Protein AF-A0A5N7BS62-F1 (afdb_monomer)

Foldseek 3Di:
DPPPDDDPLRVVLVVQCVVPNPLQFFFQDPVLQDQDADAFDFDFQPDFQDDPQDDDDPPVVLPALCQFFRDDSAAQEAAQQQAEAEETERCVLDPHNVLRSSLNNLLNNLQVVLVVLPLRYHYDYDRGPSQHLYYDGDDPSDDPSCSRLSSLVSNQVVCNNRGTAQQQQPDDDPVSCQDSSYTDRGRHDHDNSSSVSSNVVNPDDFQDDRRNHTYDHDHRD

Solvent-accessible surface area (backbone atoms only — not comparable to full-atom values): 12559 Å² total; per-residue (Å²): 131,83,80,83,71,77,49,74,65,54,51,53,51,50,56,43,28,76,73,64,37,70,69,57,59,37,42,54,56,73,90,59,45,41,78,80,51,83,78,63,54,85,66,64,46,96,56,66,79,80,61,87,90,54,79,83,79,56,86,90,60,80,80,49,74,61,57,27,42,45,60,60,91,76,37,41,48,31,64,36,76,75,38,65,44,29,26,32,37,32,37,72,32,37,95,39,64,69,52,31,34,56,48,43,9,37,47,52,43,41,36,50,55,50,38,73,54,61,38,47,48,36,62,40,83,43,78,43,62,87,65,22,63,45,72,47,64,66,57,97,81,67,44,80,85,45,60,43,40,44,50,27,55,44,44,27,52,52,37,41,73,62,19,39,16,55,67,41,42,81,54,70,82,75,56,36,79,54,18,28,47,43,94,52,45,53,70,30,48,85,36,71,56,42,38,54,34,40,39,58,69,61,60,64,62,75,61,43,66,49,81,90,18,35,32,42,66,42,76,78,101

Radius of gyration: 18.07 Å; Cα contacts (8 Å, |Δi|>4): 377; chains: 1; bounding box: 46×59×39 Å

Organism: Petromyces alliaceus (NCBI:txid209559)

Mean predicted aligned error: 8.87 Å

Sequence (221 aa):
MVLNTPSTKEILLEETEERLGPEALDTIDEASIISEPPPPGTGALTAIPVCITQKPTPKNLKREPAAIVVGPEFEVPRWKPGSVVNWTAWKRGYRSAEDAEYMASHMHKVAEEWNKGGVRVTFKDVPLTKDANFVQVYTYAFSPAYKRHMWSVFAHALGHVLGLGHEFALAPVPMFELSVMNYRKEPPMIQQSDIDGTKIFYNPPVGTILGKTPIVDYIPM

Structure (mmCIF, N/CA/C/O backbone):
data_AF-A0A5N7BS62-F1
#
_entry.id   AF-A0A5N7BS62-F1
#
loop_
_atom_site.group_PDB
_atom_site.id
_atom_site.type_symbol
_atom_site.label_atom_id
_atom_site.label_alt_id
_atom_site.label_comp_id
_atom_site.label_asym_id
_atom_site.label_entity_id
_atom_site.label_seq_id
_atom_site.pdbx_PDB_ins_code
_atom_site.Cartn_x
_atom_site.Cartn_y
_atom_site.Cartn_z
_atom_site.occupancy
_atom_site.B_iso_or_equiv
_atom_site.auth_seq_id
_atom_site.auth_comp_id
_atom_site.auth_asym_id
_atom_site.auth_atom_id
_atom_site.pdbx_PDB_model_num
ATOM 1 N N . MET A 1 1 ? -0.237 -37.209 11.444 1.00 39.25 1 MET A N 1
ATOM 2 C CA . MET A 1 1 ? 0.275 -36.566 10.218 1.00 39.25 1 MET A CA 1
ATOM 3 C C . MET A 1 1 ? -0.767 -35.554 9.788 1.00 39.25 1 MET A C 1
ATOM 5 O O . MET A 1 1 ? -1.845 -35.966 9.384 1.00 39.25 1 MET A O 1
ATOM 9 N N . VAL A 1 2 ? -0.512 -34.262 9.983 1.00 46.81 2 VAL A N 1
ATOM 10 C CA . VAL A 1 2 ? -1.355 -33.221 9.382 1.00 46.81 2 VAL A CA 1
ATOM 11 C C . VAL A 1 2 ? -0.880 -33.112 7.939 1.00 46.81 2 VAL A C 1
ATOM 13 O O . VAL A 1 2 ? 0.290 -32.816 7.711 1.00 46.81 2 VAL A O 1
ATOM 16 N N . LEU A 1 3 ? -1.731 -33.462 6.979 1.00 47.19 3 LEU A N 1
ATOM 17 C CA . LEU A 1 3 ? -1.453 -33.187 5.574 1.00 47.19 3 LEU A CA 1
ATOM 18 C C . LEU A 1 3 ? -1.491 -31.663 5.422 1.00 47.19 3 LEU A C 1
ATOM 20 O O . LEU A 1 3 ? -2.567 -31.072 5.512 1.00 47.19 3 LEU A O 1
ATOM 24 N N . ASN A 1 4 ? -0.323 -31.033 5.270 1.00 65.94 4 ASN A N 1
ATOM 25 C CA . ASN A 1 4 ? -0.228 -29.622 4.905 1.00 65.94 4 ASN A CA 1
ATOM 26 C C . ASN A 1 4 ? -0.842 -29.477 3.513 1.00 65.94 4 ASN A C 1
ATOM 28 O O . ASN A 1 4 ? -0.204 -29.782 2.509 1.00 65.94 4 ASN A O 1
ATOM 32 N N . THR A 1 5 ? -2.115 -29.099 3.475 1.00 73.75 5 THR A N 1
ATOM 33 C CA . THR A 1 5 ? -2.790 -28.769 2.224 1.00 73.75 5 THR A CA 1
ATOM 34 C C . THR A 1 5 ? -2.318 -27.373 1.831 1.00 73.75 5 THR A C 1
ATOM 36 O O . THR A 1 5 ? -2.419 -26.477 2.674 1.00 73.75 5 THR A O 1
ATOM 39 N N . PRO A 1 6 ? -1.782 -27.179 0.615 1.00 76.38 6 PRO A N 1
ATOM 40 C CA . PRO A 1 6 ? -1.338 -25.867 0.175 1.00 76.38 6 PRO A CA 1
ATOM 41 C C . PRO A 1 6 ? -2.515 -24.887 0.160 1.00 76.38 6 PRO A C 1
ATOM 43 O O . PRO A 1 6 ? -3.650 -25.231 -0.181 1.00 76.38 6 PRO A O 1
ATOM 46 N N . SER A 1 7 ? -2.243 -23.658 0.573 1.00 81.38 7 SER A N 1
ATOM 47 C CA . SER A 1 7 ? -3.170 -22.538 0.496 1.00 81.38 7 SER A CA 1
ATOM 48 C C . SER A 1 7 ? -3.487 -22.183 -0.959 1.00 81.38 7 SER A C 1
ATOM 50 O O . SER A 1 7 ? -2.706 -22.450 -1.871 1.00 81.38 7 SER A O 1
ATOM 52 N N . THR A 1 8 ? -4.603 -21.484 -1.187 1.00 81.25 8 THR A N 1
ATOM 53 C CA . THR A 1 8 ? -4.952 -20.955 -2.518 1.00 81.25 8 THR A CA 1
ATOM 54 C C . THR A 1 8 ? -3.830 -20.101 -3.111 1.00 81.25 8 THR A C 1
ATOM 56 O O . THR A 1 8 ? -3.601 -20.138 -4.314 1.00 81.25 8 THR A O 1
ATOM 59 N N . LYS A 1 9 ? -3.110 -19.345 -2.271 1.00 79.94 9 LYS A N 1
ATOM 60 C CA . LYS A 1 9 ? -1.957 -18.542 -2.691 1.00 79.94 9 LYS A CA 1
ATOM 61 C C . LYS A 1 9 ? -0.837 -19.432 -3.222 1.00 79.94 9 LYS A C 1
ATOM 63 O O . LYS A 1 9 ? -0.347 -19.175 -4.311 1.00 79.94 9 LYS A O 1
ATOM 68 N N . GLU A 1 10 ? -0.457 -20.467 -2.477 1.00 84.62 10 GLU A N 1
ATOM 69 C CA . GLU A 1 10 ? 0.597 -21.402 -2.890 1.00 84.62 10 GLU A CA 1
ATOM 70 C C . GLU A 1 10 ? 0.238 -22.102 -4.203 1.00 84.62 10 GLU A C 1
ATOM 72 O O . GLU A 1 10 ? 1.063 -22.117 -5.109 1.00 84.62 10 GLU A O 1
ATOM 77 N N . ILE A 1 11 ? -1.014 -22.550 -4.352 1.00 86.25 11 ILE A N 1
ATOM 78 C CA . ILE A 1 11 ? -1.509 -23.163 -5.595 1.00 86.25 11 ILE A CA 1
ATOM 79 C C . ILE A 1 11 ? -1.396 -22.187 -6.774 1.00 86.25 11 ILE A C 1
ATOM 81 O O . ILE A 1 11 ? -0.904 -22.551 -7.835 1.00 86.25 11 ILE A O 1
ATOM 85 N N . LEU A 1 12 ? -1.819 -20.929 -6.605 1.00 84.38 12 LEU A N 1
ATOM 86 C CA . LEU A 1 12 ? -1.751 -19.934 -7.681 1.00 84.38 12 LEU A CA 1
ATOM 87 C C . LEU A 1 12 ? -0.312 -19.593 -8.083 1.00 84.38 12 LEU A C 1
ATOM 89 O O . LEU A 1 12 ? -0.054 -19.326 -9.257 1.00 84.38 12 LEU A O 1
ATOM 93 N N . LEU A 1 13 ? 0.617 -19.569 -7.125 1.00 85.56 13 LEU A N 1
ATOM 94 C CA . LEU A 1 13 ? 2.032 -19.335 -7.409 1.00 85.56 13 LEU A CA 1
ATOM 95 C C . LEU A 1 13 ? 2.643 -20.522 -8.159 1.00 85.56 13 LEU A C 1
ATOM 97 O O . LEU A 1 13 ? 3.291 -20.301 -9.178 1.00 85.56 13 LEU A O 1
ATOM 101 N N . GLU A 1 14 ? 2.356 -21.749 -7.726 1.00 87.56 14 GLU A N 1
ATOM 102 C CA . GLU A 1 14 ? 2.785 -22.979 -8.402 1.00 87.56 14 GLU A CA 1
ATOM 103 C C . GLU A 1 14 ? 2.248 -23.039 -9.841 1.00 87.56 14 GLU A C 1
ATOM 105 O O . GLU A 1 14 ? 3.024 -23.155 -10.786 1.00 87.56 14 GLU A O 1
ATOM 110 N N . GLU A 1 15 ? 0.945 -22.813 -10.046 1.00 88.75 15 GLU A N 1
ATOM 111 C CA . GLU A 1 15 ? 0.347 -22.768 -11.389 1.00 88.75 15 GLU A CA 1
ATOM 112 C C . GLU A 1 15 ? 0.955 -21.668 -12.279 1.00 88.75 15 GLU A C 1
ATOM 114 O O . GLU A 1 15 ? 1.018 -21.810 -13.505 1.00 88.75 15 GLU A O 1
ATOM 119 N N . THR A 1 16 ? 1.375 -20.547 -11.686 1.00 83.25 16 THR A N 1
ATOM 120 C CA . THR A 1 16 ? 2.019 -19.453 -12.421 1.00 83.25 16 THR A CA 1
ATOM 121 C C . THR A 1 16 ? 3.415 -19.863 -12.882 1.00 83.25 16 THR A C 1
ATOM 123 O O . THR A 1 16 ? 3.730 -19.680 -14.060 1.00 83.25 16 THR A O 1
ATOM 126 N N . GLU A 1 17 ? 4.225 -20.449 -11.995 1.00 88.25 17 GLU A N 1
ATOM 127 C CA . GLU A 1 17 ? 5.555 -20.972 -12.334 1.00 88.25 17 GLU A CA 1
ATOM 128 C C . GLU A 1 17 ? 5.472 -22.078 -13.392 1.00 88.25 17 GLU A C 1
ATOM 130 O O . GLU A 1 17 ? 6.201 -22.035 -14.384 1.00 88.25 17 GLU A O 1
ATOM 135 N N . GLU A 1 18 ? 4.544 -23.029 -13.244 1.00 89.50 18 GLU A N 1
ATOM 136 C CA . GLU A 1 18 ? 4.354 -24.130 -14.195 1.00 89.50 18 GLU A CA 1
ATOM 137 C C . GLU A 1 18 ? 4.017 -23.637 -15.607 1.00 89.50 18 GLU A C 1
ATOM 139 O O . GLU A 1 18 ? 4.474 -24.205 -16.602 1.00 89.50 18 GLU A O 1
ATOM 144 N N . ARG A 1 19 ? 3.204 -22.579 -15.717 1.00 87.88 19 ARG A N 1
ATOM 145 C CA . ARG A 1 19 ? 2.732 -22.069 -17.012 1.00 87.88 19 ARG A CA 1
ATOM 146 C C . ARG A 1 19 ? 3.682 -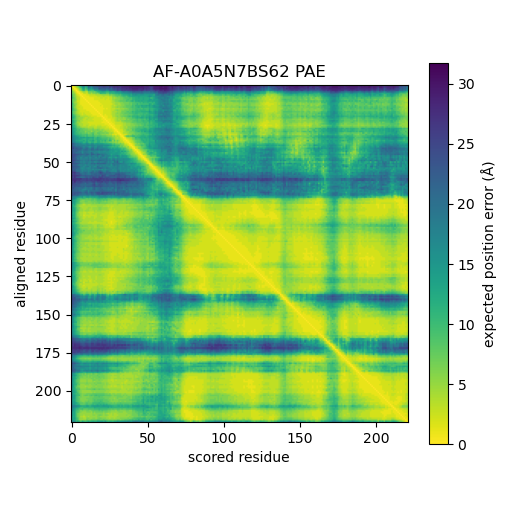21.076 -17.662 1.00 87.88 19 ARG A C 1
ATOM 148 O O . ARG A 1 19 ? 3.729 -21.014 -18.890 1.00 87.88 19 ARG A O 1
ATOM 155 N N . LEU A 1 20 ? 4.356 -20.249 -16.867 1.00 84.81 20 LEU A N 1
ATOM 156 C CA . LEU A 1 20 ? 5.101 -19.084 -17.357 1.00 84.81 20 LEU A CA 1
ATOM 157 C C . LEU A 1 20 ? 6.614 -19.177 -17.134 1.00 84.81 20 LEU A C 1
ATOM 159 O O . LEU A 1 20 ? 7.327 -18.292 -17.616 1.00 84.81 20 LEU A O 1
ATOM 163 N N . GLY A 1 21 ? 7.078 -20.229 -16.456 1.00 88.56 21 GLY A N 1
ATOM 164 C CA . GLY A 1 21 ? 8.462 -20.418 -16.030 1.00 88.56 21 GLY A CA 1
ATOM 165 C C . GLY A 1 21 ? 8.723 -19.859 -14.623 1.00 88.56 21 GLY A C 1
ATOM 166 O O . GLY A 1 21 ? 8.004 -18.961 -14.174 1.00 88.56 21 GLY A O 1
ATOM 167 N N . PRO A 1 22 ? 9.754 -20.355 -13.913 1.00 85.00 22 PRO A N 1
ATOM 168 C CA . PRO A 1 22 ? 10.099 -19.892 -12.564 1.00 85.00 22 PRO A CA 1
ATOM 169 C C . PRO A 1 22 ? 10.420 -18.390 -12.515 1.00 85.00 22 PRO A C 1
ATOM 171 O O . PRO A 1 22 ? 10.087 -17.705 -11.552 1.00 85.00 22 PRO A O 1
ATOM 174 N N . GLU A 1 23 ? 10.975 -17.833 -13.593 1.00 87.25 23 GLU A N 1
ATOM 175 C CA . GLU A 1 23 ? 11.289 -16.408 -13.710 1.00 87.25 23 GLU A CA 1
ATOM 176 C C . GLU A 1 23 ? 10.040 -15.506 -13.771 1.00 87.25 23 GLU A C 1
ATOM 178 O O . GLU A 1 23 ? 10.143 -14.279 -13.745 1.00 87.25 23 GLU A O 1
ATOM 183 N N . ALA A 1 24 ? 8.837 -16.080 -13.885 1.00 83.25 24 ALA A N 1
ATOM 184 C CA . ALA A 1 24 ? 7.580 -15.337 -13.816 1.00 83.25 24 ALA A CA 1
ATOM 185 C C . ALA A 1 24 ? 7.313 -14.743 -12.427 1.00 83.25 24 ALA A C 1
ATOM 187 O O . ALA A 1 24 ? 6.659 -13.703 -12.336 1.00 83.25 24 ALA A O 1
ATOM 188 N N . LEU A 1 25 ? 7.832 -15.373 -11.369 1.00 86.56 25 LEU A N 1
ATOM 189 C CA . LEU A 1 25 ? 7.677 -14.907 -9.990 1.00 86.56 25 LEU A CA 1
ATOM 190 C C . LEU A 1 25 ? 8.849 -14.055 -9.493 1.00 86.56 25 LEU A C 1
ATOM 192 O O . LEU A 1 25 ? 8.824 -13.621 -8.336 1.00 86.56 25 LEU A O 1
ATOM 196 N N . ASP A 1 26 ? 9.839 -13.796 -10.352 1.00 89.44 26 ASP A N 1
ATOM 197 C CA . ASP A 1 26 ? 10.986 -12.958 -10.028 1.00 89.44 26 ASP A CA 1
ATOM 198 C C . ASP A 1 26 ? 10.534 -11.566 -9.582 1.00 89.44 26 ASP A C 1
ATOM 200 O O . ASP A 1 26 ? 9.831 -10.841 -10.299 1.00 89.44 26 ASP A O 1
ATOM 204 N N . THR A 1 27 ? 11.005 -11.156 -8.410 1.00 89.94 27 THR A N 1
ATOM 205 C CA . THR A 1 27 ? 10.747 -9.827 -7.868 1.00 89.94 27 THR A CA 1
ATOM 206 C C . THR A 1 27 ? 11.897 -8.880 -8.164 1.00 89.94 27 THR A C 1
ATOM 208 O O . THR A 1 27 ? 13.018 -9.291 -8.484 1.00 89.94 27 THR A O 1
ATOM 211 N N . ILE A 1 28 ? 11.611 -7.586 -8.061 1.00 88.62 28 ILE A N 1
ATOM 212 C CA . ILE A 1 28 ? 12.622 -6.534 -8.106 1.00 88.62 28 ILE A CA 1
ATOM 213 C C . ILE A 1 28 ? 13.628 -6.733 -6.969 1.00 88.62 28 ILE A C 1
ATOM 215 O O . ILE A 1 28 ? 13.259 -7.138 -5.868 1.00 88.62 28 ILE A O 1
ATOM 219 N N . ASP A 1 29 ? 14.905 -6.504 -7.280 1.00 84.94 29 ASP A N 1
ATOM 220 C CA . ASP A 1 29 ? 15.988 -6.585 -6.301 1.00 84.94 29 ASP A CA 1
ATOM 221 C C . ASP A 1 29 ? 15.911 -5.363 -5.379 1.00 84.94 29 ASP A C 1
ATOM 223 O O . ASP A 1 29 ? 15.807 -4.235 -5.863 1.00 84.94 29 ASP A O 1
ATOM 227 N N . GLU A 1 30 ? 15.991 -5.566 -4.068 1.00 79.81 30 GLU A N 1
ATOM 228 C CA . GLU A 1 30 ? 16.024 -4.479 -3.084 1.00 79.81 30 GLU A CA 1
ATOM 229 C C . GLU A 1 30 ? 17.142 -3.470 -3.403 1.00 79.81 30 GLU A C 1
ATOM 231 O O . GLU A 1 30 ? 16.936 -2.263 -3.304 1.00 79.81 30 GLU A O 1
ATOM 236 N N . ALA A 1 31 ? 18.288 -3.935 -3.915 1.00 81.12 31 ALA A N 1
ATOM 237 C CA . ALA A 1 31 ? 19.403 -3.072 -4.307 1.00 81.12 31 ALA A CA 1
ATOM 238 C C . ALA A 1 31 ? 19.086 -2.133 -5.489 1.00 81.12 31 ALA A C 1
ATOM 240 O O . ALA A 1 31 ? 19.791 -1.145 -5.697 1.00 81.12 31 ALA A O 1
ATOM 241 N N . SER A 1 32 ? 18.046 -2.435 -6.270 1.00 82.50 32 SER A N 1
ATOM 242 C CA . SER A 1 32 ? 17.582 -1.603 -7.389 1.00 82.50 32 SER A CA 1
ATOM 243 C C . SER A 1 32 ? 16.504 -0.587 -6.985 1.00 82.50 32 SER A C 1
ATOM 245 O O . SER A 1 32 ? 16.149 0.290 -7.774 1.00 82.50 32 SER A O 1
ATOM 247 N N . ILE A 1 33 ? 15.997 -0.670 -5.750 1.00 81.06 33 ILE A N 1
ATOM 248 C CA . ILE A 1 33 ? 15.022 0.273 -5.202 1.00 81.06 33 ILE A CA 1
ATOM 249 C C . ILE A 1 33 ? 15.761 1.535 -4.748 1.00 81.06 33 ILE A C 1
ATOM 251 O O . ILE A 1 33 ? 16.578 1.525 -3.829 1.00 81.06 33 ILE A O 1
ATOM 255 N N . ILE A 1 34 ? 15.452 2.657 -5.392 1.00 82.06 34 ILE A N 1
ATOM 256 C CA . ILE A 1 34 ? 16.004 3.967 -5.053 1.00 82.06 34 ILE A CA 1
ATOM 257 C C . ILE A 1 34 ? 15.131 4.589 -3.960 1.00 82.06 34 ILE A C 1
ATOM 259 O O . ILE A 1 34 ? 13.937 4.801 -4.166 1.00 82.06 34 ILE A O 1
ATOM 263 N N . SER A 1 35 ? 15.729 4.930 -2.818 1.00 75.00 35 SER A N 1
ATOM 264 C CA . SER A 1 35 ? 15.017 5.523 -1.674 1.00 75.00 35 SER A CA 1
ATOM 265 C C . SER A 1 35 ? 14.459 6.924 -1.953 1.00 75.0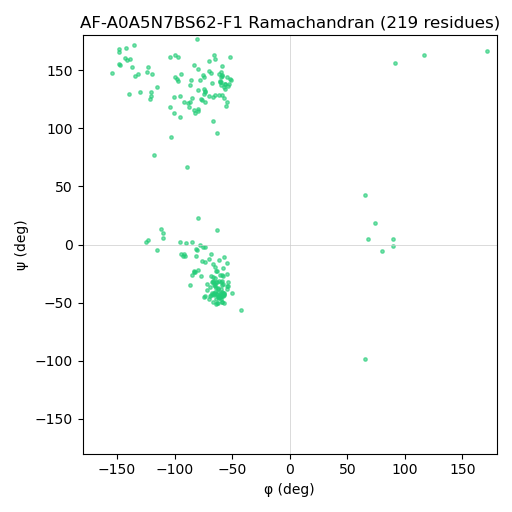0 35 SER A C 1
ATOM 267 O O . SER A 1 35 ? 13.401 7.290 -1.449 1.00 75.00 35 SER A O 1
ATOM 269 N N . GLU A 1 36 ? 15.142 7.703 -2.792 1.00 80.62 36 GLU A N 1
ATOM 270 C CA . GLU A 1 36 ? 14.705 9.029 -3.241 1.00 80.62 36 GLU A CA 1
ATOM 271 C C . GLU A 1 36 ? 14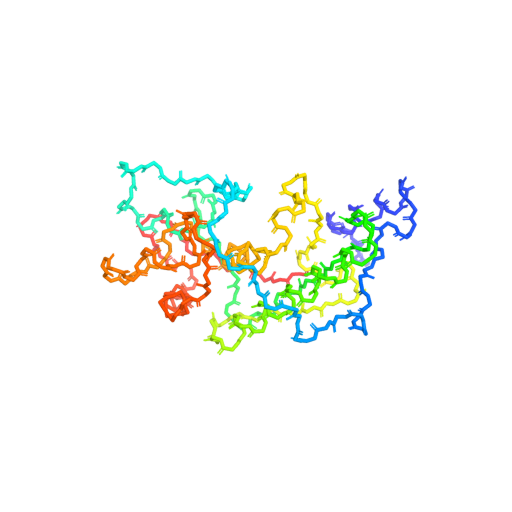.512 9.029 -4.765 1.00 80.62 36 GLU A C 1
ATOM 273 O O . GLU A 1 36 ? 15.383 9.490 -5.512 1.00 80.62 36 GLU A O 1
ATOM 278 N N . PRO A 1 37 ? 13.399 8.465 -5.268 1.00 79.88 37 PRO A N 1
ATOM 279 C CA . PRO A 1 37 ? 13.105 8.495 -6.690 1.00 79.88 37 PRO A CA 1
ATOM 280 C C . PRO A 1 37 ? 12.839 9.937 -7.169 1.00 79.88 37 PRO A C 1
ATOM 282 O O . PRO A 1 37 ? 12.562 10.827 -6.359 1.00 79.88 37 PRO A O 1
ATOM 285 N N . PRO A 1 38 ? 12.893 10.196 -8.493 1.00 76.94 38 PRO A N 1
ATOM 286 C CA . PRO A 1 38 ? 12.598 11.514 -9.044 1.00 76.94 38 PRO A CA 1
ATOM 287 C C . PRO A 1 38 ? 11.260 12.057 -8.528 1.00 76.94 38 PRO A C 1
ATOM 289 O O . PRO A 1 38 ? 10.299 11.290 -8.431 1.00 76.94 38 PRO A O 1
ATOM 292 N N . PRO A 1 39 ? 11.162 13.367 -8.239 1.00 68.75 39 PRO A N 1
ATOM 293 C CA . PRO A 1 39 ? 9.935 13.937 -7.712 1.00 68.75 39 PRO A CA 1
ATOM 294 C C . PRO A 1 39 ? 8.776 13.719 -8.694 1.00 68.75 39 PRO A C 1
ATOM 296 O O . PRO A 1 39 ? 8.988 13.709 -9.916 1.00 68.75 39 PRO A O 1
ATOM 299 N N . PRO A 1 40 ? 7.542 13.573 -8.185 1.00 68.81 40 PRO A N 1
ATOM 300 C CA . PRO A 1 40 ? 6.384 13.373 -9.035 1.00 68.81 40 PRO A CA 1
ATOM 301 C C . PRO A 1 40 ? 6.213 14.537 -10.014 1.00 68.81 40 PRO A C 1
ATOM 303 O O . PRO A 1 40 ? 6.493 15.700 -9.713 1.00 68.81 40 PRO A O 1
ATOM 306 N N . GLY A 1 41 ? 5.722 14.212 -11.206 1.00 67.94 41 GLY A N 1
ATOM 307 C CA . GLY A 1 41 ? 5.381 15.182 -12.231 1.00 67.94 41 GLY A CA 1
ATOM 308 C C . GLY A 1 41 ? 4.389 16.208 -11.700 1.00 67.94 41 GLY A C 1
ATOM 309 O O . GLY A 1 41 ? 3.378 15.864 -11.085 1.00 67.94 41 GLY A O 1
ATOM 310 N N . THR A 1 42 ? 4.671 17.476 -11.975 1.00 61.91 42 THR A N 1
ATOM 311 C CA . THR A 1 42 ? 3.778 18.589 -11.667 1.00 61.91 42 THR A CA 1
ATOM 312 C C . THR A 1 42 ? 2.775 18.779 -12.807 1.00 61.91 42 THR A C 1
ATOM 314 O O . THR A 1 42 ? 3.106 18.612 -13.982 1.00 61.91 42 THR A O 1
ATOM 317 N N . GLY A 1 43 ? 1.525 19.102 -12.467 1.00 66.88 43 GLY A N 1
ATOM 318 C CA . GLY A 1 43 ? 0.457 19.356 -13.438 1.00 66.88 43 GLY A CA 1
ATOM 319 C C . GLY A 1 43 ? -0.711 18.374 -13.362 1.00 66.88 43 GLY A C 1
ATOM 320 O O . GLY A 1 43 ? -0.625 17.313 -12.747 1.00 66.88 43 GLY A O 1
ATOM 321 N N . ALA A 1 44 ? -1.827 18.771 -13.972 1.00 64.50 44 ALA A N 1
ATOM 322 C CA . ALA A 1 44 ? -3.035 17.964 -14.036 1.00 64.50 44 ALA A CA 1
ATOM 323 C C . ALA A 1 44 ? -2.822 16.715 -14.901 1.00 64.50 44 ALA A C 1
ATOM 325 O O . ALA A 1 44 ? -2.232 16.773 -15.982 1.00 64.50 44 ALA A O 1
ATOM 326 N N . LEU A 1 45 ? -3.366 15.596 -14.440 1.00 65.50 45 LEU A N 1
ATOM 327 C CA . LEU A 1 45 ? -3.449 14.361 -15.194 1.00 65.50 45 LEU A CA 1
ATOM 328 C C . LEU A 1 45 ? -4.277 14.582 -16.464 1.00 65.50 45 LEU A C 1
ATOM 330 O O . LEU A 1 45 ? -5.312 15.256 -16.452 1.00 65.50 45 LEU A O 1
ATOM 334 N N . THR A 1 46 ? -3.830 13.986 -17.570 1.00 63.06 46 THR A N 1
ATOM 335 C CA . THR A 1 46 ? -4.524 14.058 -18.868 1.00 63.06 46 THR A CA 1
ATOM 336 C C . THR A 1 46 ? -5.902 13.395 -18.830 1.00 63.06 46 THR A C 1
ATOM 338 O O . THR A 1 46 ? -6.782 13.754 -19.610 1.00 63.06 46 THR A O 1
ATOM 341 N N . ALA A 1 47 ? -6.111 12.477 -17.887 1.00 61.56 47 ALA A N 1
ATOM 342 C CA . ALA A 1 47 ? -7.403 11.935 -17.499 1.00 61.56 47 ALA A CA 1
ATOM 343 C C . ALA A 1 47 ? -7.441 11.745 -15.974 1.00 61.56 47 ALA A C 1
ATOM 345 O O . ALA A 1 47 ? -6.407 11.652 -15.318 1.00 61.56 47 ALA A O 1
ATOM 346 N N . ILE A 1 48 ? -8.633 11.680 -15.384 1.00 59.88 48 ILE A N 1
ATOM 347 C CA . ILE A 1 48 ? -8.749 11.247 -13.986 1.00 59.88 48 ILE A CA 1
ATOM 348 C C . ILE A 1 48 ? -8.338 9.764 -13.962 1.00 59.88 48 ILE A C 1
ATOM 350 O O . ILE A 1 48 ? -8.863 9.006 -14.783 1.00 59.88 48 ILE A O 1
ATOM 354 N N . PRO A 1 49 ? -7.384 9.343 -13.107 1.00 57.69 49 PRO A N 1
ATOM 355 C CA . PRO A 1 49 ? -6.995 7.942 -13.028 1.00 57.69 49 PRO A CA 1
ATOM 356 C C . PRO A 1 49 ? -8.242 7.125 -12.722 1.00 57.69 49 PRO A C 1
ATOM 358 O O . PRO A 1 49 ? -9.064 7.545 -11.918 1.00 57.69 49 PRO A O 1
ATOM 361 N N . VAL A 1 50 ? -8.408 5.981 -13.374 1.00 57.28 50 VAL A N 1
ATOM 362 C CA . VAL A 1 50 ? -9.466 5.039 -13.008 1.00 57.28 50 VAL A CA 1
ATOM 363 C C . VAL A 1 50 ? -8.922 4.217 -11.846 1.00 57.28 50 VAL A C 1
ATOM 365 O O . VAL A 1 50 ? -7.940 3.499 -12.034 1.00 57.28 50 VAL A O 1
ATOM 368 N N . CYS A 1 51 ? -9.515 4.313 -10.653 1.00 57.91 51 CYS A N 1
ATOM 369 C CA . CYS A 1 51 ? -9.218 3.336 -9.611 1.00 57.91 51 CYS A CA 1
ATOM 370 C C . CYS A 1 51 ? -9.911 2.029 -9.987 1.00 57.91 51 CYS A C 1
ATOM 372 O O . CYS A 1 51 ? -11.121 1.982 -10.217 1.00 57.91 51 CYS A O 1
ATOM 374 N N . ILE A 1 52 ? -9.120 0.968 -10.099 1.00 54.34 52 ILE A N 1
ATOM 375 C CA . ILE A 1 52 ? -9.622 -0.362 -10.441 1.00 54.34 52 ILE A CA 1
ATOM 376 C C . ILE A 1 52 ? -10.230 -1.070 -9.224 1.00 54.34 52 ILE A C 1
ATOM 378 O O . ILE A 1 52 ? -11.061 -1.958 -9.392 1.00 54.34 52 ILE A O 1
ATOM 382 N N . THR A 1 53 ? -9.849 -0.667 -8.007 1.00 47.91 53 THR A N 1
ATOM 383 C CA . THR A 1 53 ? -10.271 -1.322 -6.761 1.00 47.91 53 THR A CA 1
ATOM 384 C C . THR A 1 53 ? -11.642 -0.853 -6.278 1.00 47.91 53 THR A C 1
ATOM 386 O O . THR A 1 53 ? -12.312 -1.597 -5.569 1.00 47.91 53 THR A O 1
ATOM 389 N N . GLN A 1 54 ? -12.104 0.339 -6.679 1.00 51.53 54 GLN A N 1
ATOM 390 C CA . GLN A 1 54 ? -13.447 0.833 -6.355 1.00 51.53 54 GLN A CA 1
ATOM 391 C C . GLN A 1 54 ? -13.929 1.862 -7.400 1.00 51.53 54 GLN A C 1
ATOM 393 O O . GLN A 1 54 ? -13.147 2.635 -7.953 1.00 51.53 54 GLN A O 1
ATOM 398 N N . LYS A 1 55 ? -15.239 1.923 -7.672 1.00 55.25 55 LYS A N 1
ATOM 399 C CA . LYS A 1 55 ? -15.838 3.028 -8.450 1.00 55.25 55 LYS A CA 1
ATOM 400 C C . LYS A 1 55 ? -16.126 4.235 -7.538 1.00 55.25 55 LYS A C 1
ATOM 402 O O . LYS A 1 55 ? -16.326 4.044 -6.341 1.00 55.25 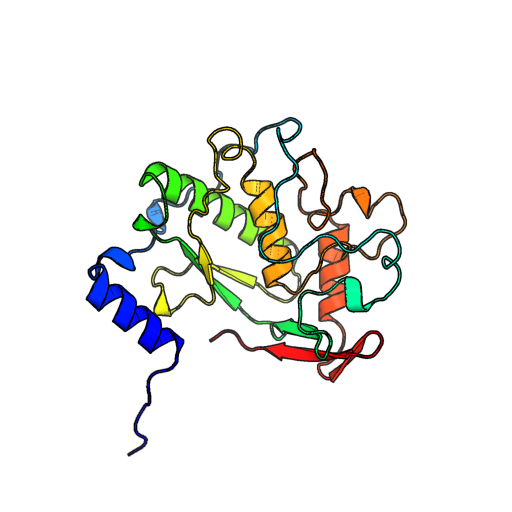55 LYS A O 1
ATOM 407 N N . PRO A 1 56 ? -16.173 5.474 -8.059 1.00 56.03 56 PRO A N 1
ATOM 408 C CA . PRO A 1 56 ? -16.608 6.625 -7.268 1.00 56.03 56 PRO A CA 1
ATOM 409 C C . PRO A 1 56 ? -18.041 6.437 -6.747 1.00 56.03 56 PRO A C 1
ATOM 411 O O . PRO A 1 56 ? -18.920 6.025 -7.510 1.00 56.03 56 PRO A O 1
ATOM 414 N N . THR A 1 57 ? -18.294 6.792 -5.486 1.00 55.94 57 THR A N 1
ATOM 415 C CA . THR A 1 57 ? -19.651 6.805 -4.924 1.00 55.94 57 THR A CA 1
ATOM 416 C C . THR A 1 57 ? -20.500 7.863 -5.648 1.00 55.94 57 THR A C 1
ATOM 418 O O . THR A 1 57 ? -20.071 9.016 -5.788 1.00 55.94 57 THR A O 1
ATOM 421 N N . PRO A 1 58 ? -21.704 7.519 -6.147 1.00 50.09 58 PRO A N 1
ATOM 422 C CA . PRO A 1 58 ? -22.611 8.491 -6.749 1.00 50.09 58 PRO A CA 1
ATOM 423 C C . PRO A 1 58 ? -22.869 9.676 -5.810 1.00 50.09 58 PRO A C 1
ATOM 425 O O . PRO A 1 58 ? -23.077 9.495 -4.612 1.00 50.09 58 PRO A O 1
ATOM 428 N N . LYS A 1 59 ? -22.894 10.907 -6.345 1.00 53.59 59 LYS A N 1
ATOM 429 C CA . LYS A 1 59 ? -22.985 12.148 -5.540 1.00 53.59 59 LYS A CA 1
ATOM 430 C C . LYS A 1 59 ? -24.171 12.188 -4.563 1.00 53.59 59 LYS A C 1
ATOM 432 O O . LYS A 1 59 ? -24.110 12.898 -3.565 1.00 53.59 59 LYS A O 1
ATOM 437 N N . ASN A 1 60 ? -25.233 11.445 -4.853 1.00 48.72 60 ASN A N 1
ATOM 438 C CA . ASN A 1 60 ? -26.451 11.312 -4.057 1.00 48.72 60 ASN A CA 1
ATOM 439 C C . ASN A 1 60 ? -26.346 10.319 -2.878 1.00 48.72 60 ASN A C 1
ATOM 441 O O . ASN A 1 60 ? -27.251 10.305 -2.053 1.00 48.72 60 ASN A O 1
ATOM 445 N N . LEU A 1 61 ? -25.271 9.528 -2.773 1.00 49.28 61 LEU A N 1
ATOM 446 C CA . LEU A 1 61 ? -25.053 8.521 -1.718 1.00 49.28 61 LEU A CA 1
ATOM 447 C C . LEU A 1 61 ? -23.933 8.895 -0.720 1.00 49.28 61 LEU A C 1
ATOM 449 O O . LEU A 1 61 ? -23.629 8.130 0.187 1.00 49.28 61 LEU A O 1
ATOM 453 N N . LYS A 1 62 ? -23.367 10.104 -0.837 1.00 49.84 62 LYS A N 1
ATOM 454 C CA . LYS A 1 62 ? -22.193 10.634 -0.104 1.00 49.84 62 LYS A CA 1
ATOM 455 C C . LYS A 1 62 ? -22.315 10.794 1.427 1.00 49.84 62 LYS A C 1
ATOM 457 O O . LYS A 1 62 ? -21.537 11.534 2.021 1.00 49.84 62 LYS A O 1
ATOM 462 N N . ARG A 1 63 ? -23.335 10.230 2.085 1.00 49.03 63 ARG A N 1
ATOM 463 C CA . ARG A 1 63 ? -23.645 10.522 3.505 1.00 49.03 63 ARG A CA 1
ATOM 464 C C . ARG A 1 63 ? -23.709 9.305 4.431 1.00 49.03 63 ARG A C 1
ATOM 466 O O . ARG A 1 63 ? -23.987 9.483 5.612 1.00 49.03 63 ARG A O 1
ATOM 473 N N . GLU A 1 64 ? -23.441 8.102 3.937 1.00 50.88 64 GLU A N 1
ATOM 474 C CA . GLU A 1 64 ? -23.431 6.885 4.760 1.00 50.88 64 GLU A CA 1
ATOM 475 C C . GLU A 1 64 ? -21.994 6.572 5.228 1.00 50.88 64 GLU A C 1
ATOM 477 O O . GLU A 1 64 ? -21.105 6.468 4.384 1.00 50.88 64 GLU A O 1
ATOM 482 N N . PRO A 1 65 ? -21.726 6.373 6.535 1.00 50.22 65 PRO A N 1
ATOM 483 C CA . PRO A 1 65 ? -20.390 6.033 7.045 1.00 50.22 65 PRO A CA 1
ATOM 484 C C . PRO A 1 65 ? -19.787 4.748 6.463 1.00 50.22 65 PRO A C 1
ATOM 486 O O . PRO A 1 65 ? -18.581 4.579 6.518 1.00 50.22 65 PRO A O 1
ATOM 489 N N . ALA A 1 66 ? -20.597 3.845 5.901 1.00 45.03 66 ALA A N 1
ATOM 490 C CA . ALA A 1 66 ? -20.112 2.650 5.206 1.00 45.03 66 ALA A CA 1
ATOM 491 C C . ALA A 1 66 ? -19.562 2.947 3.793 1.00 45.03 66 ALA A C 1
ATOM 493 O O . ALA A 1 66 ? -18.875 2.112 3.218 1.00 45.03 66 ALA A O 1
ATOM 494 N N . ALA A 1 67 ? -19.822 4.135 3.230 1.00 49.50 67 ALA A N 1
ATOM 495 C CA . ALA A 1 67 ? -19.316 4.528 1.911 1.00 49.50 67 ALA A CA 1
ATOM 496 C C . ALA A 1 67 ? -17.812 4.864 1.912 1.00 49.50 67 ALA A C 1
ATOM 498 O O . ALA A 1 67 ? -17.204 4.927 0.845 1.00 49.50 67 ALA A O 1
ATOM 499 N N . ILE A 1 68 ? -17.222 5.063 3.098 1.00 51.62 68 ILE A N 1
ATOM 500 C CA . ILE A 1 68 ? -15.829 5.495 3.277 1.00 51.62 68 ILE A CA 1
ATOM 501 C C . ILE A 1 68 ? -14.837 4.331 3.384 1.00 51.62 68 ILE A C 1
ATOM 503 O O . ILE A 1 68 ? -13.655 4.573 3.606 1.00 51.62 68 ILE A O 1
ATOM 507 N N . VAL A 1 69 ? -15.288 3.078 3.275 1.00 52.62 69 VAL A N 1
ATOM 508 C CA . VAL A 1 69 ? -14.454 1.875 3.439 1.00 52.62 69 VAL A CA 1
ATOM 509 C C . VAL A 1 69 ? -14.540 0.981 2.204 1.00 52.62 69 VAL A C 1
ATOM 511 O O . VAL A 1 69 ? -15.566 0.940 1.525 1.00 52.62 69 VAL A O 1
ATOM 514 N N . VAL A 1 70 ? -13.457 0.268 1.893 1.00 52.78 70 VAL A N 1
ATOM 515 C CA . VAL A 1 70 ? -13.457 -0.776 0.855 1.00 52.78 70 VAL A CA 1
ATOM 516 C C . VAL A 1 70 ? -13.862 -2.088 1.510 1.00 52.78 70 VAL A C 1
ATOM 518 O O . VAL A 1 70 ? -13.187 -2.528 2.430 1.00 52.78 70 VAL A O 1
ATOM 521 N N . GLY A 1 71 ? -14.935 -2.727 1.046 1.00 49.34 71 GLY A N 1
ATOM 522 C CA . GLY A 1 71 ? -15.366 -4.023 1.568 1.00 49.34 71 GLY A CA 1
ATOM 523 C C . GLY A 1 71 ? -16.726 -4.469 1.031 1.00 49.34 71 GLY A C 1
ATOM 524 O O . GLY A 1 71 ? -17.441 -3.666 0.425 1.00 49.34 71 GLY A O 1
ATOM 525 N N . PRO A 1 72 ? -17.097 -5.745 1.216 1.00 49.72 72 PRO A N 1
ATOM 526 C CA . PRO A 1 72 ? -18.467 -6.191 0.992 1.00 49.72 72 PRO A CA 1
ATOM 527 C C . PRO A 1 72 ? -19.416 -5.419 1.919 1.00 49.72 72 PRO A C 1
ATOM 529 O O . PRO A 1 72 ? -19.070 -5.180 3.068 1.00 49.72 72 PRO A O 1
ATOM 532 N N . GLU A 1 73 ? -20.637 -5.086 1.489 1.00 57.16 73 GLU A N 1
ATOM 533 C CA . GLU A 1 73 ? -21.594 -4.290 2.297 1.00 57.16 73 GLU A CA 1
ATOM 534 C C . GLU A 1 73 ? -21.881 -4.866 3.709 1.00 57.16 73 GLU A C 1
ATOM 536 O O . GLU A 1 73 ? -22.396 -4.165 4.584 1.00 57.16 73 GLU A O 1
ATOM 541 N N . PHE A 1 74 ? -21.534 -6.137 3.940 1.00 67.75 74 PHE A N 1
ATOM 542 C CA . PHE A 1 74 ? -21.733 -6.879 5.184 1.00 67.75 74 PHE A CA 1
ATOM 543 C C . PHE A 1 74 ? -20.556 -6.853 6.173 1.00 67.75 74 PHE A C 1
ATOM 545 O O . PHE A 1 74 ? -20.751 -7.258 7.318 1.00 67.75 74 PHE A O 1
ATOM 552 N N . GLU A 1 75 ? -19.376 -6.348 5.803 1.00 79.25 75 GLU A N 1
ATOM 553 C CA . GLU A 1 75 ? -18.258 -6.160 6.740 1.00 79.25 75 GLU A CA 1
ATOM 554 C C . GLU A 1 75 ? -17.390 -4.940 6.403 1.00 79.25 75 GLU A C 1
ATOM 556 O O . GLU A 1 75 ? -17.303 -4.502 5.260 1.00 79.25 75 GLU A O 1
ATOM 561 N N . VAL A 1 76 ? -16.730 -4.387 7.421 1.00 81.12 76 VAL A N 1
ATOM 562 C CA . VAL A 1 76 ? -15.690 -3.369 7.262 1.00 81.12 76 VAL A CA 1
ATOM 563 C C . VAL A 1 76 ? -14.333 -4.051 7.454 1.00 81.12 76 VAL A C 1
ATOM 565 O O . VAL A 1 76 ? -13.891 -4.194 8.602 1.00 81.12 76 VAL A O 1
ATOM 568 N N . PRO A 1 77 ? -13.686 -4.529 6.374 1.00 84.81 77 PRO A N 1
ATOM 569 C CA . PRO A 1 77 ? -12.426 -5.239 6.480 1.00 84.81 77 PRO A CA 1
ATOM 570 C C . PRO A 1 77 ? -11.296 -4.250 6.771 1.00 84.81 77 PRO A C 1
ATOM 572 O O . PRO A 1 77 ? -11.164 -3.202 6.137 1.00 84.81 77 PRO A O 1
ATOM 575 N N . ARG A 1 78 ? -10.446 -4.598 7.732 1.00 88.44 78 ARG A N 1
ATOM 576 C CA . ARG A 1 78 ? -9.194 -3.887 8.001 1.00 88.44 78 ARG A CA 1
ATOM 577 C C . ARG A 1 78 ? -8.110 -4.867 8.402 1.00 88.44 78 ARG A C 1
ATOM 579 O O . ARG A 1 78 ? -8.403 -5.958 8.885 1.00 88.44 78 ARG A O 1
ATOM 586 N N . TRP A 1 79 ? -6.852 -4.466 8.288 1.00 93.81 79 TRP A N 1
ATOM 587 C CA . TRP A 1 79 ? -5.785 -5.228 8.928 1.00 93.81 79 TRP A CA 1
ATOM 588 C C . TRP A 1 79 ? -5.885 -5.106 10.447 1.00 93.81 79 TRP A C 1
ATOM 590 O O . TRP A 1 79 ? -6.277 -4.071 10.989 1.00 93.81 79 TRP A O 1
ATOM 600 N N . LYS A 1 80 ? -5.489 -6.154 11.163 1.00 95.19 80 LYS A N 1
ATOM 601 C CA . LYS A 1 80 ? -5.342 -6.091 12.614 1.00 95.19 80 LYS A CA 1
ATOM 602 C C . LYS A 1 80 ? -4.323 -4.994 12.972 1.00 95.19 80 LYS A C 1
ATOM 604 O O . LYS A 1 80 ? -3.208 -5.033 12.445 1.00 95.19 80 LYS A O 1
ATOM 609 N N . PRO A 1 81 ? -4.631 -4.045 13.875 1.00 95.56 81 PRO A N 1
ATOM 610 C CA . PRO A 1 81 ? -3.653 -3.055 14.317 1.00 95.56 81 PRO A CA 1
ATOM 611 C C . PRO A 1 81 ? -2.352 -3.702 14.825 1.00 95.56 81 PRO A C 1
ATOM 613 O O . PRO A 1 81 ? -2.384 -4.669 15.586 1.00 95.56 81 PRO A O 1
ATOM 616 N N . GLY A 1 82 ? -1.212 -3.145 14.426 1.00 95.31 82 GLY A N 1
ATOM 617 C CA . GLY A 1 82 ? 0.136 -3.664 14.672 1.00 95.31 82 GLY A CA 1
ATOM 618 C C . GLY A 1 82 ? 0.650 -4.621 13.593 1.00 95.31 82 GLY A C 1
ATOM 619 O O . GLY A 1 82 ? 1.777 -5.093 13.702 1.00 95.31 82 GLY A O 1
ATOM 620 N N . SER A 1 83 ? -0.153 -4.915 12.569 1.00 96.31 83 SER A N 1
ATOM 621 C CA . SER A 1 83 ? 0.256 -5.783 11.464 1.00 96.31 83 SER A CA 1
ATOM 622 C C . SER A 1 83 ? 1.305 -5.137 10.562 1.00 96.31 83 SER A C 1
ATOM 624 O O . SER A 1 83 ? 1.287 -3.924 10.338 1.00 96.31 83 SER A O 1
ATOM 626 N N . VAL A 1 84 ? 2.156 -5.991 9.994 1.00 96.50 84 VAL A N 1
ATOM 627 C CA . VAL A 1 84 ? 3.053 -5.658 8.887 1.00 96.50 84 VAL A CA 1
ATOM 628 C C . VAL A 1 84 ? 2.461 -6.259 7.618 1.00 96.50 84 VAL A C 1
ATOM 630 O O . VAL A 1 84 ? 2.288 -7.472 7.540 1.00 96.50 84 VAL A O 1
ATOM 633 N N . VAL A 1 85 ? 2.130 -5.415 6.648 1.00 95.06 85 VAL A N 1
ATOM 634 C CA . VAL A 1 85 ? 1.644 -5.822 5.331 1.00 95.06 85 VAL A CA 1
ATOM 635 C C . VAL A 1 85 ? 2.835 -5.856 4.382 1.00 95.06 85 VAL A C 1
ATOM 637 O O . VAL A 1 85 ? 3.399 -4.822 4.012 1.00 95.06 85 VAL A O 1
ATOM 640 N N . ASN A 1 86 ? 3.219 -7.064 4.001 1.00 94.44 86 ASN A N 1
ATOM 641 C CA . ASN A 1 86 ? 4.307 -7.319 3.080 1.00 94.44 86 ASN A CA 1
ATOM 642 C C . ASN A 1 86 ? 3.860 -7.068 1.638 1.00 94.44 86 ASN A C 1
ATOM 644 O O . ASN A 1 86 ? 2.755 -7.445 1.241 1.00 94.44 86 ASN A O 1
ATOM 648 N N . TRP A 1 87 ? 4.733 -6.495 0.823 1.00 91.75 87 TRP A N 1
ATOM 649 C CA . TRP A 1 87 ? 4.485 -6.285 -0.597 1.00 91.75 87 TRP A CA 1
ATOM 650 C C . TRP A 1 87 ? 5.727 -6.584 -1.425 1.00 91.75 87 TRP A C 1
ATOM 652 O O . TRP A 1 87 ? 6.842 -6.602 -0.917 1.00 91.75 87 TRP A O 1
ATOM 662 N N . THR A 1 88 ? 5.542 -6.831 -2.714 1.00 90.62 88 THR A N 1
ATOM 663 C CA . THR A 1 88 ? 6.664 -6.943 -3.650 1.00 90.62 88 THR A CA 1
ATOM 664 C C . THR A 1 88 ? 6.258 -6.465 -5.040 1.00 90.62 88 THR A C 1
ATOM 666 O O . THR A 1 88 ? 5.071 -6.262 -5.297 1.00 90.62 88 THR A O 1
ATOM 669 N N . ALA A 1 89 ? 7.219 -6.278 -5.939 1.00 87.94 89 ALA A N 1
ATOM 670 C CA . ALA A 1 89 ? 6.983 -5.920 -7.337 1.00 87.94 89 ALA A CA 1
ATOM 671 C C . ALA A 1 89 ? 7.580 -6.988 -8.259 1.00 87.94 89 ALA A C 1
ATOM 673 O O . ALA A 1 89 ? 8.740 -7.360 -8.091 1.00 87.94 89 ALA A O 1
ATOM 674 N N . TRP A 1 90 ? 6.813 -7.468 -9.241 1.00 87.31 90 TRP A N 1
ATOM 675 C CA . TRP A 1 90 ? 7.302 -8.460 -10.209 1.00 87.31 90 TRP A CA 1
ATOM 676 C C . TRP A 1 90 ? 8.139 -7.822 -11.313 1.00 87.31 90 TRP A C 1
ATOM 678 O O . TRP A 1 90 ? 7.677 -6.894 -11.970 1.00 87.31 90 TRP A O 1
ATOM 688 N N . LYS A 1 91 ? 9.309 -8.387 -11.629 1.00 86.56 91 LYS A N 1
ATOM 689 C CA . LYS A 1 91 ? 10.167 -7.912 -12.7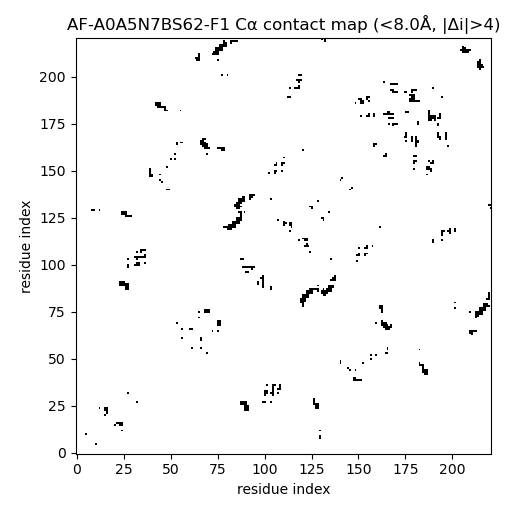33 1.00 86.56 91 LYS A CA 1
ATOM 690 C C . LYS A 1 91 ? 9.452 -7.958 -14.078 1.00 86.56 91 LYS A C 1
ATOM 692 O O . LYS A 1 91 ? 9.404 -6.968 -14.802 1.00 86.56 91 LYS A O 1
ATOM 697 N N . ARG A 1 92 ? 8.840 -9.103 -14.395 1.00 83.25 92 ARG A N 1
ATOM 698 C CA . ARG A 1 92 ? 8.092 -9.324 -15.649 1.00 83.25 92 ARG A CA 1
ATOM 699 C C . ARG A 1 92 ? 6.701 -8.700 -15.637 1.00 83.25 92 ARG A C 1
ATOM 701 O O . ARG A 1 92 ? 5.975 -8.780 -16.624 1.00 83.25 92 ARG A O 1
ATOM 708 N N . GLY A 1 93 ? 6.344 -8.054 -14.532 1.00 78.19 93 GLY A N 1
ATOM 709 C CA . GLY A 1 93 ? 5.101 -7.334 -14.393 1.00 78.19 93 GLY A CA 1
ATOM 710 C C . GLY A 1 93 ? 5.067 -6.024 -15.167 1.00 78.19 93 GLY A C 1
ATOM 711 O O . GLY A 1 93 ? 4.030 -5.401 -15.080 1.00 78.19 93 GLY A O 1
ATOM 712 N N . TYR A 1 94 ? 6.122 -5.585 -15.872 1.00 80.12 94 TYR A N 1
ATOM 713 C CA . TYR A 1 94 ? 6.235 -4.256 -16.503 1.00 80.12 94 TYR A CA 1
ATOM 714 C C . TYR A 1 94 ? 6.792 -4.333 -17.934 1.00 80.12 94 TYR A C 1
ATOM 716 O O . TYR A 1 94 ? 7.233 -5.386 -18.389 1.00 80.12 94 TYR A O 1
ATOM 724 N N . ARG A 1 95 ? 6.776 -3.205 -18.665 1.00 80.00 95 ARG A N 1
ATOM 725 C CA . ARG A 1 95 ? 7.285 -3.139 -20.052 1.00 80.00 95 ARG A CA 1
ATOM 726 C C . ARG A 1 95 ? 8.798 -3.321 -20.154 1.00 80.00 95 ARG A C 1
ATOM 728 O O . ARG A 1 95 ? 9.269 -3.830 -21.167 1.00 80.00 95 ARG A O 1
ATOM 735 N N . SER A 1 96 ? 9.539 -2.866 -19.149 1.00 83.31 96 SER A N 1
ATOM 736 C CA . SER A 1 96 ? 10.988 -3.016 -19.055 1.00 83.31 96 SER A CA 1
ATOM 737 C C . SER A 1 96 ? 11.423 -3.132 -17.594 1.00 83.31 96 SER A C 1
ATOM 739 O O . SER A 1 96 ? 10.645 -2.825 -16.684 1.00 83.31 96 SER A O 1
ATOM 741 N N . ALA A 1 97 ? 12.663 -3.567 -17.371 1.00 82.94 97 ALA A N 1
ATOM 742 C CA . ALA A 1 97 ? 13.245 -3.641 -16.034 1.00 82.94 97 ALA A CA 1
ATOM 743 C C . ALA A 1 97 ? 13.344 -2.249 -15.390 1.00 82.94 97 ALA A C 1
ATOM 745 O O . ALA A 1 97 ? 12.964 -2.082 -14.238 1.00 82.94 97 ALA A O 1
ATOM 746 N N . GLU A 1 98 ? 13.726 -1.227 -16.160 1.00 84.88 98 GLU A N 1
ATOM 747 C CA . GLU A 1 98 ? 13.823 0.154 -15.677 1.00 84.88 98 GLU A CA 1
ATOM 748 C C . GLU A 1 98 ? 12.456 0.719 -15.275 1.00 84.88 98 GLU A C 1
ATOM 750 O O . GLU A 1 98 ? 12.355 1.526 -14.350 1.00 84.88 98 GLU A O 1
ATOM 755 N N . ASP A 1 99 ? 11.382 0.316 -15.965 1.00 82.56 99 ASP A N 1
ATOM 756 C CA . ASP A 1 99 ? 10.026 0.618 -15.518 1.00 82.56 99 ASP A CA 1
ATOM 757 C C . ASP A 1 99 ? 9.759 -0.073 -14.181 1.00 82.56 99 ASP A C 1
ATOM 759 O O . ASP A 1 99 ? 9.368 0.595 -13.234 1.00 82.56 99 ASP A O 1
ATOM 763 N N . ALA A 1 100 ? 10.017 -1.371 -14.055 1.00 84.38 100 ALA A N 1
ATOM 764 C CA . ALA A 1 100 ? 9.771 -2.092 -12.810 1.00 84.38 100 ALA A CA 1
ATOM 765 C C . ALA A 1 100 ? 10.532 -1.488 -11.606 1.00 84.38 100 ALA A C 1
ATOM 767 O O . ALA A 1 100 ? 9.929 -1.248 -10.559 1.00 84.38 100 ALA A O 1
ATOM 768 N N . GLU A 1 101 ? 11.812 -1.150 -11.773 1.00 87.62 101 GLU A N 1
ATOM 769 C CA . GLU A 1 101 ? 12.664 -0.518 -10.752 1.00 87.62 101 GLU A CA 1
ATOM 770 C C . GLU A 1 101 ? 12.168 0.880 -10.367 1.00 87.62 101 GLU A C 1
ATOM 772 O O . GLU A 1 101 ? 12.014 1.202 -9.184 1.00 87.62 101 GLU A O 1
ATOM 777 N N . TYR A 1 102 ? 11.850 1.715 -11.364 1.00 85.69 102 TYR A N 1
ATOM 778 C CA . TYR A 1 102 ? 11.295 3.050 -11.139 1.00 85.69 102 TYR A CA 1
ATOM 779 C C . TYR A 1 102 ? 10.006 2.977 -10.317 1.00 85.69 102 TYR A C 1
ATOM 781 O O . TYR A 1 102 ? 9.780 3.783 -9.411 1.00 85.69 102 TYR A O 1
ATOM 789 N N . MET A 1 103 ? 9.157 2.003 -10.630 1.00 83.06 103 MET A N 1
ATOM 790 C CA . MET A 1 103 ? 7.862 1.826 -9.994 1.00 83.06 103 MET A CA 1
ATOM 791 C C . MET A 1 103 ? 8.000 1.279 -8.566 1.00 83.06 103 MET A C 1
ATOM 793 O O . MET A 1 103 ? 7.393 1.839 -7.650 1.00 83.06 103 MET A O 1
ATOM 797 N N . ALA A 1 104 ? 8.856 0.278 -8.353 1.00 88.44 104 ALA A N 1
ATOM 798 C CA . ALA A 1 104 ? 9.181 -0.236 -7.024 1.00 88.44 104 ALA A CA 1
ATOM 799 C C . ALA A 1 104 ? 9.765 0.861 -6.117 1.00 88.44 104 ALA A C 1
ATOM 801 O O . ALA A 1 104 ? 9.340 0.996 -4.972 1.00 88.44 104 ALA A O 1
ATOM 802 N N . SER A 1 105 ? 10.639 1.718 -6.654 1.00 89.50 105 SER A N 1
ATOM 803 C CA . SER A 1 105 ? 11.211 2.870 -5.937 1.00 89.50 105 SER A CA 1
ATOM 804 C C . SER A 1 105 ? 10.138 3.851 -5.452 1.00 89.50 105 SER A C 1
ATOM 806 O O . SER A 1 105 ? 10.128 4.261 -4.292 1.00 89.50 105 SER A O 1
ATOM 808 N N . HIS A 1 106 ? 9.168 4.193 -6.310 1.00 88.38 106 HIS A N 1
ATOM 809 C CA . HIS A 1 106 ? 8.053 5.059 -5.912 1.00 88.38 106 HIS A CA 1
ATOM 810 C C . HIS A 1 106 ? 7.160 4.397 -4.868 1.00 88.38 106 HIS A C 1
ATOM 812 O O . HIS A 1 106 ? 6.745 5.052 -3.919 1.00 88.38 106 HIS A O 1
ATOM 818 N N . MET A 1 107 ? 6.865 3.110 -5.031 1.00 88.69 107 MET A N 1
ATOM 819 C CA . MET A 1 107 ? 6.048 2.364 -4.082 1.00 88.69 107 MET A CA 1
ATOM 820 C C . MET A 1 107 ? 6.700 2.286 -2.703 1.00 88.69 107 MET A C 1
ATOM 822 O O . MET A 1 107 ? 6.032 2.544 -1.706 1.00 88.69 107 MET A O 1
ATOM 826 N N . HIS A 1 108 ? 8.003 2.001 -2.656 1.00 91.44 108 HIS A N 1
ATOM 827 C CA . HIS A 1 108 ? 8.788 1.986 -1.428 1.00 91.44 108 HIS A CA 1
ATOM 828 C C . HIS A 1 108 ? 8.712 3.337 -0.722 1.00 91.44 108 HIS A C 1
ATOM 830 O O . HIS A 1 108 ? 8.314 3.416 0.438 1.00 91.44 108 HIS A O 1
ATOM 836 N N . LYS A 1 109 ? 8.960 4.425 -1.451 1.00 90.50 109 LYS A N 1
ATOM 837 C CA . LYS A 1 109 ? 8.913 5.765 -0.872 1.00 90.50 109 LYS A CA 1
ATOM 838 C C . LYS A 1 109 ? 7.491 6.158 -0.417 1.00 90.50 109 LYS A C 1
ATOM 840 O O . LYS A 1 109 ? 7.345 6.770 0.635 1.00 90.50 109 LYS A O 1
ATOM 845 N N . VAL A 1 110 ? 6.420 5.746 -1.105 1.00 90.62 110 VAL A N 1
ATOM 846 C CA . VAL A 1 110 ? 5.034 5.957 -0.622 1.00 90.62 110 VAL A CA 1
ATOM 847 C C . VAL A 1 110 ? 4.740 5.123 0.631 1.00 90.62 110 VAL A C 1
ATOM 849 O O . VAL A 1 110 ? 4.102 5.617 1.564 1.00 90.62 110 VAL A O 1
ATOM 852 N N . ALA A 1 111 ? 5.186 3.867 0.663 1.00 92.94 111 ALA A N 1
ATOM 853 C CA . ALA A 1 111 ? 5.058 2.997 1.827 1.00 92.94 111 ALA A CA 1
ATOM 854 C C . ALA A 1 111 ? 5.739 3.625 3.054 1.00 92.94 111 ALA A C 1
ATOM 856 O O . ALA A 1 111 ? 5.148 3.642 4.135 1.00 92.94 111 ALA A O 1
ATOM 857 N N . GLU A 1 112 ? 6.920 4.229 2.884 1.00 93.56 112 GLU A N 1
ATOM 858 C CA . GLU A 1 112 ? 7.580 5.002 3.938 1.00 93.56 112 GLU A CA 1
ATOM 859 C C . GLU A 1 112 ? 6.731 6.177 4.436 1.00 93.56 112 GLU A C 1
ATOM 861 O O . GLU A 1 112 ? 6.658 6.393 5.643 1.00 93.56 112 GLU A O 1
ATOM 866 N N . GLU A 1 113 ? 6.078 6.937 3.554 1.00 92.94 113 GLU A N 1
ATOM 867 C CA . GLU A 1 113 ? 5.245 8.074 3.971 1.00 92.94 113 GLU A CA 1
ATOM 868 C C . GLU A 1 113 ? 4.028 7.630 4.798 1.00 92.94 113 GLU A C 1
ATOM 870 O O . GLU A 1 113 ? 3.737 8.220 5.843 1.00 92.94 113 GLU A O 1
ATOM 875 N N . TRP A 1 114 ? 3.364 6.537 4.412 1.00 94.69 114 TRP A N 1
ATOM 876 C CA . TRP A 1 114 ? 2.316 5.932 5.244 1.00 94.69 114 TRP A CA 1
ATOM 877 C C . TRP A 1 114 ? 2.866 5.424 6.586 1.00 94.69 114 TRP A C 1
ATOM 879 O O . TRP A 1 114 ? 2.259 5.670 7.634 1.00 94.69 114 TRP A O 1
ATOM 889 N N . ASN A 1 115 ? 4.036 4.774 6.574 1.00 96.44 115 ASN A N 1
ATOM 890 C CA . ASN A 1 115 ? 4.703 4.268 7.776 1.00 96.44 115 ASN A CA 1
ATOM 891 C C . AS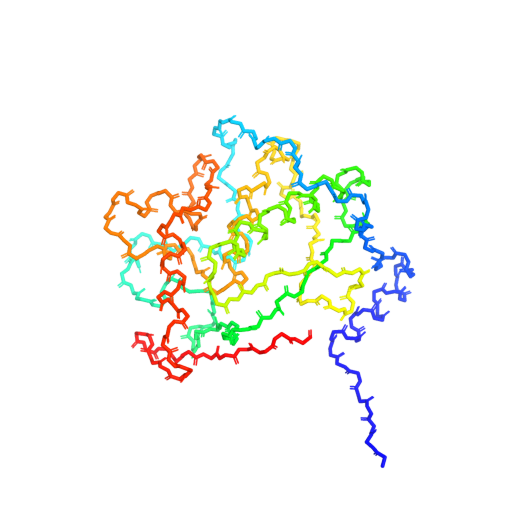N A 1 115 ? 5.066 5.401 8.749 1.00 96.44 115 ASN A C 1
ATOM 893 O O . ASN A 1 115 ? 4.787 5.291 9.945 1.00 96.44 115 ASN A O 1
ATOM 897 N N . LYS A 1 116 ? 5.616 6.516 8.247 1.00 95.69 116 LYS A N 1
ATOM 898 C CA . LYS A 1 116 ? 5.905 7.739 9.023 1.00 95.69 116 LYS A CA 1
ATOM 899 C C . LYS A 1 116 ? 4.645 8.307 9.669 1.00 95.69 116 LYS A C 1
ATOM 901 O O . LYS A 1 116 ? 4.699 8.808 10.791 1.00 95.69 116 LYS A O 1
ATOM 906 N N . GLY A 1 117 ? 3.503 8.182 8.993 1.00 93.88 117 GLY A N 1
ATOM 907 C CA . GLY A 1 117 ? 2.200 8.563 9.526 1.00 93.88 117 GLY A CA 1
ATOM 908 C C . GLY A 1 117 ? 1.794 7.793 10.788 1.00 93.88 117 GLY A C 1
ATOM 909 O O . GLY A 1 117 ? 1.037 8.325 11.604 1.00 93.88 117 GLY A O 1
ATOM 910 N N . GLY A 1 118 ? 2.303 6.574 11.001 1.00 94.38 118 GLY A N 1
ATOM 911 C CA . GLY A 1 118 ? 2.028 5.776 12.199 1.00 94.38 118 GLY A CA 1
ATOM 912 C C . GLY A 1 118 ? 0.562 5.349 12.308 1.00 94.38 118 GLY A C 1
ATOM 913 O O . GLY A 1 118 ? -0.039 5.428 13.380 1.00 94.38 118 GLY A O 1
ATOM 914 N N . VAL A 1 119 ? -0.039 4.918 11.196 1.00 92.31 119 VAL A N 1
ATOM 915 C CA . VAL A 1 119 ? -1.478 4.611 11.068 1.00 92.31 119 VAL A CA 1
ATOM 916 C C . VAL A 1 119 ? -1.894 3.242 11.633 1.00 92.31 119 VAL A C 1
ATOM 918 O O . VAL A 1 119 ? -2.930 2.698 11.274 1.00 92.31 119 VAL A O 1
ATOM 921 N N . ARG A 1 120 ? -1.102 2.695 12.565 1.00 93.38 120 ARG A N 1
ATOM 922 C CA . ARG A 1 120 ? -1.281 1.383 13.221 1.00 93.38 120 ARG A CA 1
ATOM 923 C C . ARG A 1 120 ? -1.104 0.154 12.320 1.00 93.38 120 ARG A C 1
ATOM 925 O O . ARG A 1 120 ? -1.281 -0.951 12.815 1.00 93.38 120 ARG A O 1
ATOM 932 N N . VAL A 1 121 ? -0.710 0.317 11.065 1.00 95.38 121 VAL A N 1
ATOM 933 C CA . VAL A 1 121 ? -0.270 -0.753 10.154 1.00 95.38 121 VAL A CA 1
ATOM 934 C C . VAL A 1 121 ? 0.990 -0.260 9.460 1.00 95.38 121 VAL A C 1
ATOM 936 O O . VAL A 1 121 ? 1.105 0.941 9.205 1.00 95.38 121 VAL A O 1
ATOM 939 N N . THR A 1 122 ? 1.932 -1.157 9.185 1.00 96.81 122 THR A N 1
ATOM 940 C CA . THR A 1 122 ? 3.152 -0.822 8.447 1.00 96.81 122 THR A CA 1
ATOM 941 C C . THR A 1 122 ? 3.260 -1.626 7.164 1.00 96.81 122 THR A C 1
ATOM 943 O O . THR A 1 122 ? 2.849 -2.780 7.099 1.00 96.81 122 THR A O 1
ATOM 946 N N . PHE A 1 123 ? 3.834 -1.013 6.141 1.00 95.69 123 PHE A N 1
ATOM 947 C CA . PHE A 1 123 ? 4.184 -1.659 4.888 1.00 95.69 123 PHE A CA 1
ATOM 948 C C . PHE A 1 123 ? 5.652 -2.057 4.892 1.00 95.69 123 PHE A C 1
ATOM 950 O O . PHE A 1 123 ? 6.500 -1.294 5.362 1.00 95.69 123 PHE A O 1
ATOM 957 N N . LYS A 1 124 ? 5.948 -3.231 4.337 1.00 94.12 124 LYS A N 1
ATOM 958 C CA . LYS A 1 124 ? 7.310 -3.739 4.192 1.00 94.12 124 LYS A CA 1
ATOM 959 C C . LYS A 1 124 ? 7.478 -4.407 2.833 1.00 94.12 124 LYS A C 1
ATOM 961 O O . LYS A 1 124 ? 6.665 -5.249 2.471 1.00 94.12 124 LYS A O 1
ATOM 966 N N . ASP A 1 125 ? 8.512 -4.055 2.088 1.00 91.31 125 ASP A N 1
ATOM 967 C CA . ASP A 1 125 ? 8.879 -4.809 0.895 1.00 91.31 125 ASP A CA 1
ATOM 968 C C . ASP A 1 125 ? 9.555 -6.139 1.259 1.00 91.31 125 ASP A C 1
ATOM 970 O O . ASP A 1 125 ? 10.258 -6.261 2.267 1.00 91.31 125 ASP A O 1
ATOM 974 N N . VAL A 1 126 ? 9.285 -7.171 0.463 1.00 91.12 126 VAL A N 1
ATOM 975 C CA . VAL A 1 126 ? 9.860 -8.509 0.625 1.00 91.12 126 VAL A CA 1
ATOM 976 C C . VAL A 1 126 ? 10.404 -9.037 -0.706 1.00 91.12 126 VAL A C 1
ATOM 978 O O . VAL A 1 126 ? 9.818 -8.775 -1.762 1.00 91.12 126 VAL A O 1
ATOM 981 N N . PRO A 1 127 ? 11.492 -9.827 -0.676 1.00 88.38 127 PRO A N 1
ATOM 982 C CA . PRO A 1 127 ? 12.172 -10.289 -1.885 1.00 88.38 127 PRO A CA 1
ATOM 983 C C . PRO A 1 127 ? 11.497 -11.494 -2.549 1.00 88.38 127 PRO A C 1
ATOM 985 O O . PRO A 1 127 ? 11.967 -11.959 -3.577 1.00 88.38 127 PRO A O 1
ATOM 988 N N . LEU A 1 128 ? 10.447 -12.068 -1.953 1.00 86.31 128 LEU A N 1
ATOM 989 C CA . LEU A 1 128 ? 9.781 -13.251 -2.491 1.00 86.31 128 LEU A CA 1
ATOM 990 C C . LEU A 1 128 ? 8.275 -13.030 -2.562 1.00 86.31 128 LEU A C 1
ATOM 992 O O . LEU A 1 128 ? 7.629 -12.666 -1.580 1.00 86.31 128 LEU A O 1
ATOM 996 N N . THR A 1 129 ? 7.698 -13.350 -3.719 1.00 85.75 129 THR A N 1
ATOM 997 C CA . THR A 1 129 ? 6.253 -13.268 -3.969 1.00 85.75 129 THR A CA 1
ATOM 998 C C . THR A 1 129 ? 5.429 -14.049 -2.945 1.00 85.75 129 THR A C 1
ATOM 1000 O O . THR A 1 129 ? 4.388 -13.575 -2.487 1.00 85.75 129 THR A O 1
ATOM 1003 N N . LYS A 1 130 ? 5.908 -15.223 -2.522 1.00 85.31 130 LYS A N 1
ATOM 1004 C CA . LYS A 1 130 ? 5.225 -16.046 -1.514 1.00 85.31 130 LYS A CA 1
ATOM 1005 C C . LYS A 1 130 ? 5.110 -15.379 -0.139 1.00 85.31 130 LYS A C 1
ATOM 1007 O O . LYS A 1 130 ? 4.188 -15.712 0.597 1.00 85.31 130 LYS A O 1
ATOM 1012 N N . ASP A 1 131 ? 5.969 -14.412 0.174 1.00 89.12 131 ASP A N 1
ATOM 1013 C CA . ASP A 1 131 ? 5.978 -13.713 1.464 1.00 89.12 131 ASP A CA 1
ATOM 1014 C C . ASP A 1 131 ? 5.165 -12.406 1.415 1.00 89.12 131 ASP A C 1
ATOM 1016 O O . ASP A 1 131 ? 4.936 -11.770 2.445 1.00 89.12 131 ASP A O 1
ATOM 1020 N N . ALA A 1 132 ? 4.722 -11.990 0.222 1.00 88.50 132 ALA A N 1
ATOM 1021 C CA . ALA A 1 132 ? 3.986 -10.752 0.004 1.00 88.50 132 ALA A CA 1
ATOM 1022 C C . ALA A 1 132 ? 2.477 -10.948 0.210 1.00 88.50 132 ALA A C 1
ATOM 1024 O O . ALA A 1 132 ? 1.895 -11.918 -0.276 1.00 88.50 132 ALA A O 1
ATOM 1025 N N . ASN A 1 133 ? 1.811 -10.012 0.884 1.00 89.69 133 ASN A N 1
ATOM 1026 C CA . ASN A 1 133 ? 0.350 -9.975 0.978 1.00 89.69 133 ASN A CA 1
ATOM 1027 C C . ASN A 1 133 ? -0.291 -9.445 -0.306 1.00 89.69 133 ASN A C 1
ATOM 1029 O O . ASN A 1 133 ? -1.421 -9.806 -0.624 1.00 89.69 133 ASN A O 1
ATOM 1033 N N . PHE A 1 134 ? 0.431 -8.610 -1.053 1.00 85.31 134 PHE A N 1
ATOM 1034 C CA . PHE A 1 134 ? 0.035 -8.184 -2.386 1.00 85.31 134 PHE A CA 1
ATOM 1035 C C . PHE A 1 134 ? 1.255 -7.932 -3.273 1.00 85.31 134 PHE A C 1
ATOM 1037 O O . PHE A 1 134 ? 2.352 -7.631 -2.799 1.00 85.31 134 PHE A O 1
ATOM 1044 N N . VAL A 1 135 ? 1.045 -8.047 -4.581 1.00 82.81 135 VAL A N 1
ATOM 1045 C CA . VAL A 1 135 ? 2.080 -7.848 -5.596 1.00 82.81 135 VAL A CA 1
ATOM 1046 C C . VAL A 1 135 ? 1.726 -6.637 -6.440 1.00 82.81 135 VAL A C 1
ATOM 1048 O O . VAL A 1 135 ? 0.586 -6.477 -6.880 1.00 82.81 135 VAL A O 1
ATOM 1051 N N . GLN A 1 136 ? 2.717 -5.796 -6.698 1.00 78.81 136 GLN A N 1
ATOM 1052 C CA . GLN A 1 136 ? 2.619 -4.731 -7.671 1.00 78.81 136 GLN A CA 1
ATOM 1053 C C . GLN A 1 136 ? 2.946 -5.253 -9.074 1.00 78.81 136 GLN A C 1
ATOM 1055 O O . GLN A 1 136 ? 4.010 -5.825 -9.316 1.00 78.81 136 GLN A O 1
ATOM 1060 N N . VAL A 1 137 ? 2.019 -5.016 -10.000 1.00 73.75 137 VAL A N 1
ATOM 1061 C CA . VAL A 1 137 ? 2.161 -5.323 -11.426 1.00 73.75 137 VAL A CA 1
ATOM 1062 C C . VAL A 1 137 ? 1.636 -4.161 -12.268 1.00 73.75 137 VAL A C 1
ATOM 1064 O O . VAL A 1 137 ? 0.761 -3.401 -11.842 1.00 73.75 137 VAL A O 1
ATOM 1067 N N . TYR A 1 138 ? 2.161 -4.016 -13.481 1.00 67.75 138 TYR A N 1
ATOM 1068 C CA . TYR A 1 138 ? 1.707 -3.034 -14.458 1.00 67.75 138 TYR A CA 1
ATOM 1069 C C . TYR A 1 138 ? 0.318 -3.406 -14.981 1.00 67.75 138 TYR A C 1
ATOM 1071 O O . TYR A 1 138 ? 0.086 -4.501 -15.490 1.00 67.75 138 TYR A O 1
ATOM 1079 N N . THR A 1 139 ? -0.608 -2.455 -14.927 1.00 57.78 139 THR A N 1
ATOM 1080 C CA . THR A 1 139 ? -1.897 -2.556 -15.621 1.00 57.78 139 THR A CA 1
ATOM 1081 C C . THR A 1 139 ? -1.851 -1.760 -16.930 1.00 57.78 139 THR A C 1
ATOM 1083 O O . THR A 1 139 ? -1.016 -0.880 -17.129 1.00 57.78 139 THR A O 1
ATOM 1086 N N . TYR A 1 140 ? -2.779 -2.001 -17.857 1.00 47.09 140 TYR A N 1
ATOM 1087 C CA . TYR A 1 140 ? -2.890 -1.203 -19.092 1.00 47.09 140 TYR A CA 1
ATOM 1088 C C . TYR A 1 140 ? -3.089 0.316 -18.855 1.00 47.09 140 TYR A C 1
ATOM 1090 O O . TYR A 1 140 ? -2.958 1.101 -19.793 1.00 47.09 140 TYR A O 1
ATOM 1098 N N . ALA A 1 141 ? -3.360 0.754 -17.618 1.00 47.78 141 ALA A N 1
ATOM 1099 C CA . ALA A 1 141 ? -3.515 2.161 -17.241 1.00 47.78 141 ALA A CA 1
ATOM 1100 C C . ALA A 1 141 ? -2.202 2.981 -17.265 1.00 47.78 141 ALA A C 1
ATOM 1102 O O . ALA A 1 141 ? -2.230 4.211 -17.207 1.00 47.78 141 ALA A O 1
ATOM 1103 N N . PHE A 1 142 ? -1.040 2.336 -17.372 1.00 61.22 142 PHE A N 1
ATOM 1104 C CA . PHE A 1 142 ? 0.269 2.972 -17.210 1.00 61.22 142 PHE A CA 1
ATOM 1105 C C . PHE A 1 142 ? 0.845 3.535 -18.529 1.00 61.22 142 PHE A C 1
ATOM 1107 O O . PHE A 1 142 ? 1.856 3.070 -19.056 1.00 61.22 142 PHE A O 1
ATOM 1114 N N . SER A 1 143 ? 0.227 4.566 -19.105 1.00 63.34 143 SER A N 1
ATOM 1115 C CA . SER A 1 143 ? 0.847 5.277 -20.241 1.00 63.34 143 SER A CA 1
ATOM 1116 C C . SER A 1 143 ? 2.082 6.097 -19.803 1.00 63.34 143 SER A C 1
ATOM 1118 O O . SER A 1 143 ? 2.167 6.492 -18.637 1.00 63.34 143 SER A O 1
ATOM 1120 N N . PRO A 1 144 ? 3.022 6.442 -20.708 1.00 68.44 144 PRO A N 1
ATOM 1121 C CA . PRO A 1 144 ? 4.158 7.316 -20.381 1.00 68.44 144 PRO A CA 1
ATOM 1122 C C . PRO A 1 144 ? 3.751 8.655 -19.743 1.00 68.44 144 PRO A C 1
ATOM 1124 O O . PRO A 1 144 ? 4.451 9.173 -18.876 1.00 68.44 144 PRO A O 1
ATOM 1127 N N . ALA A 1 145 ? 2.583 9.189 -20.122 1.00 67.50 145 ALA A N 1
ATOM 1128 C CA . ALA A 1 145 ? 2.020 10.399 -19.525 1.00 67.50 145 ALA A CA 1
ATOM 1129 C C . ALA A 1 145 ? 1.672 10.214 -18.038 1.00 67.50 145 ALA A C 1
ATOM 1131 O O . ALA A 1 145 ? 1.816 11.148 -17.254 1.00 67.50 145 ALA A O 1
ATOM 1132 N N . TYR A 1 146 ? 1.269 9.003 -17.650 1.00 69.75 146 TYR A N 1
ATOM 1133 C CA . TYR A 1 146 ? 0.913 8.638 -16.281 1.00 69.75 146 TYR A CA 1
ATOM 1134 C C . TYR A 1 146 ? 2.112 8.239 -15.422 1.00 69.75 146 TYR A C 1
ATOM 1136 O O . TYR A 1 146 ? 2.053 8.431 -14.209 1.00 69.75 146 TYR A O 1
ATOM 1144 N N . LYS A 1 147 ? 3.207 7.740 -16.022 1.00 75.75 147 LYS A N 1
ATOM 1145 C CA . LYS A 1 147 ? 4.412 7.287 -15.298 1.00 75.75 147 LYS A CA 1
ATOM 1146 C C . LYS A 1 147 ? 4.910 8.325 -14.285 1.00 75.75 147 LYS A C 1
ATOM 1148 O O . LYS A 1 147 ? 5.211 7.980 -13.150 1.00 75.75 147 LYS A O 1
ATOM 1153 N N . ARG A 1 148 ? 4.898 9.609 -14.659 1.00 75.50 148 ARG A N 1
ATOM 1154 C CA . ARG A 1 148 ? 5.353 10.714 -13.796 1.00 75.50 148 ARG A CA 1
ATOM 1155 C C . ARG A 1 148 ? 4.483 10.945 -12.555 1.00 75.50 148 ARG A C 1
ATOM 1157 O O . ARG A 1 148 ? 4.927 11.611 -11.634 1.00 75.50 148 ARG A O 1
ATOM 1164 N N . HIS A 1 149 ? 3.263 10.423 -12.508 1.00 75.88 149 HIS A N 1
ATOM 1165 C CA . HIS A 1 149 ? 2.316 10.660 -11.412 1.00 75.88 149 HIS A CA 1
ATOM 1166 C C . HIS A 1 149 ? 2.056 9.410 -10.567 1.00 75.88 149 HIS A C 1
ATOM 1168 O O . HIS A 1 149 ? 1.114 9.366 -9.776 1.00 75.88 149 HIS A O 1
ATOM 1174 N N . MET A 1 150 ? 2.886 8.382 -10.734 1.00 75.94 150 MET A N 1
ATOM 1175 C CA . MET A 1 150 ? 2.679 7.079 -10.111 1.00 75.94 150 MET A CA 1
ATOM 1176 C C . MET A 1 150 ? 2.768 7.094 -8.597 1.00 75.94 150 MET A C 1
ATOM 1178 O O . MET A 1 150 ? 2.031 6.365 -7.942 1.00 75.94 150 MET A O 1
ATOM 1182 N N . TRP A 1 151 ? 3.560 8.015 -8.056 1.00 81.12 151 TRP A N 1
ATOM 1183 C CA . TRP A 1 151 ? 3.528 8.388 -6.649 1.00 81.12 151 TRP A CA 1
ATOM 1184 C C . TRP A 1 151 ? 2.100 8.520 -6.098 1.00 81.12 151 TRP A C 1
ATOM 1186 O O . TRP A 1 151 ? 1.710 7.841 -5.154 1.00 81.12 151 TRP A O 1
ATOM 1196 N N . SER A 1 152 ? 1.294 9.373 -6.729 1.00 78.75 152 SER A N 1
ATOM 1197 C CA . SER A 1 152 ? -0.060 9.687 -6.282 1.00 78.75 152 SER A CA 1
ATOM 1198 C C . SER A 1 152 ? -1.016 8.513 -6.443 1.00 78.75 152 SER A C 1
ATOM 1200 O O . SER A 1 152 ? -1.870 8.288 -5.589 1.00 78.75 152 SER A O 1
ATOM 1202 N N . VAL A 1 153 ? -0.854 7.740 -7.519 1.00 78.56 153 VAL A N 1
ATOM 1203 C CA . VAL A 1 153 ? -1.656 6.534 -7.765 1.00 78.56 153 VAL A CA 1
ATOM 1204 C C . VAL A 1 153 ? -1.379 5.480 -6.696 1.00 78.56 153 VAL A C 1
ATOM 1206 O O . VAL A 1 153 ? -2.308 4.872 -6.174 1.00 78.56 153 VAL A O 1
ATOM 1209 N N . PHE A 1 154 ? -0.115 5.286 -6.329 1.00 84.00 154 PHE A N 1
ATOM 1210 C CA . PHE A 1 154 ? 0.271 4.338 -5.290 1.00 84.00 154 PHE A CA 1
ATOM 1211 C C . PHE A 1 154 ? -0.113 4.794 -3.899 1.00 84.00 154 PHE A C 1
ATOM 1213 O O . PHE A 1 154 ? -0.592 3.982 -3.115 1.00 84.00 154 PHE A O 1
ATOM 1220 N N . ALA A 1 155 ? 0.015 6.086 -3.609 1.00 87.19 155 ALA A N 1
ATOM 1221 C CA . ALA A 1 155 ? -0.444 6.653 -2.350 1.00 87.19 155 ALA A CA 1
ATOM 1222 C C . ALA A 1 155 ? -1.936 6.383 -2.125 1.00 87.19 155 ALA A C 1
ATOM 1224 O O . ALA A 1 155 ? -2.326 5.948 -1.042 1.00 87.19 155 ALA A O 1
ATOM 1225 N N . HIS A 1 156 ? -2.737 6.544 -3.179 1.00 85.38 156 HIS A N 1
ATOM 1226 C CA . HIS A 1 156 ? -4.159 6.221 -3.192 1.00 85.38 156 HIS A CA 1
ATOM 1227 C C . HIS A 1 156 ? -4.424 4.712 -3.062 1.00 85.38 156 HIS A C 1
ATOM 1229 O O . HIS A 1 156 ? -5.200 4.284 -2.210 1.00 85.38 156 HIS A O 1
ATOM 1235 N N . ALA A 1 157 ? -3.750 3.885 -3.867 1.00 83.19 157 ALA A N 1
ATOM 1236 C CA . ALA A 1 157 ? -3.931 2.434 -3.846 1.00 83.19 157 ALA A CA 1
ATOM 1237 C C . ALA A 1 157 ? -3.542 1.810 -2.496 1.00 83.19 157 ALA A C 1
ATOM 1239 O O . ALA A 1 157 ? -4.235 0.917 -2.014 1.00 83.19 157 ALA A O 1
ATOM 1240 N N . LEU A 1 158 ? -2.486 2.307 -1.846 1.00 88.50 158 LEU A N 1
ATOM 1241 C CA . LEU A 1 158 ? -2.117 1.882 -0.496 1.00 88.50 158 LEU A CA 1
ATOM 1242 C C . LEU A 1 158 ? -3.154 2.288 0.551 1.00 88.50 158 LEU A C 1
ATOM 1244 O O . LEU A 1 158 ? -3.385 1.527 1.487 1.00 88.50 158 LEU A O 1
ATOM 1248 N N . GLY A 1 159 ? -3.846 3.413 0.363 1.00 87.94 159 GLY A N 1
ATOM 1249 C CA . GLY A 1 159 ? -5.025 3.735 1.163 1.00 87.94 159 GLY A CA 1
ATOM 1250 C C . GLY A 1 159 ? -6.099 2.647 1.060 1.00 87.94 159 GLY A C 1
ATOM 1251 O O . GLY A 1 159 ? -6.609 2.185 2.075 1.00 87.94 159 GLY A O 1
ATOM 1252 N N . HIS A 1 160 ? -6.373 2.120 -0.133 1.00 85.56 160 HIS A N 1
ATOM 1253 C CA . HIS A 1 160 ? -7.296 0.986 -0.264 1.00 85.56 160 HIS A CA 1
ATOM 1254 C C . HIS A 1 160 ? -6.795 -0.285 0.420 1.00 85.56 160 HIS A C 1
ATOM 1256 O O . HIS A 1 160 ? -7.591 -0.988 1.038 1.00 85.56 160 HIS A O 1
ATOM 1262 N N . VAL A 1 161 ? -5.489 -0.567 0.369 1.00 86.38 161 VAL A N 1
ATOM 1263 C CA . VAL A 1 161 ? -4.904 -1.696 1.113 1.00 86.38 161 VAL A CA 1
ATOM 1264 C C . VAL A 1 161 ? -5.111 -1.526 2.621 1.00 86.38 161 VAL A C 1
ATOM 1266 O O . VAL A 1 161 ? -5.312 -2.515 3.316 1.00 86.38 161 VAL A O 1
ATOM 1269 N N . LEU A 1 162 ? -5.138 -0.294 3.135 1.00 88.31 162 LEU A N 1
ATOM 1270 C CA . LEU A 1 162 ? -5.479 0.008 4.530 1.00 88.31 162 LEU A CA 1
ATOM 1271 C C . LEU A 1 162 ? -6.987 -0.098 4.838 1.00 88.31 162 LEU A C 1
ATOM 1273 O O . LEU A 1 162 ? -7.362 0.089 5.996 1.00 88.31 162 LEU A O 1
ATOM 1277 N N . GLY A 1 163 ? -7.840 -0.391 3.853 1.00 82.12 163 GLY A N 1
ATOM 1278 C CA . GLY A 1 163 ? -9.301 -0.448 3.987 1.00 82.12 163 GLY A CA 1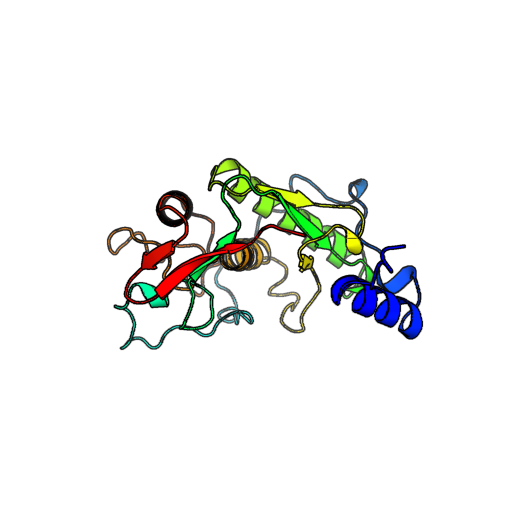
ATOM 1279 C C . GLY A 1 163 ? -10.010 0.887 3.727 1.00 82.12 163 GLY A C 1
ATOM 1280 O O . GLY A 1 163 ? -11.229 0.974 3.879 1.00 82.12 163 GLY A O 1
ATOM 1281 N N . LEU A 1 164 ? -9.276 1.930 3.323 1.00 83.25 164 LEU A N 1
ATOM 1282 C CA . LEU A 1 164 ? -9.834 3.258 3.075 1.00 83.25 164 LEU A CA 1
ATOM 1283 C C . LEU A 1 164 ? -10.585 3.262 1.745 1.00 83.25 164 LEU A C 1
ATOM 1285 O O . LEU A 1 164 ? -10.018 2.933 0.707 1.00 83.25 164 LEU A O 1
ATOM 1289 N N . GLY A 1 165 ? -11.854 3.643 1.759 1.00 75.00 165 GLY A N 1
ATOM 1290 C CA . GLY A 1 165 ? -12.643 3.889 0.560 1.00 75.00 165 GLY A CA 1
ATOM 1291 C C . GLY A 1 165 ? -12.366 5.264 -0.034 1.00 75.00 165 GLY A C 1
ATOM 1292 O O . GLY A 1 165 ? -11.635 6.094 0.513 1.00 75.00 165 GLY A O 1
ATOM 1293 N N . HIS A 1 166 ? -12.997 5.530 -1.169 1.00 67.25 166 HIS A N 1
ATOM 1294 C CA . HIS A 1 166 ? -13.144 6.907 -1.624 1.00 67.25 166 HIS A CA 1
ATOM 1295 C C . HIS A 1 166 ? -13.900 7.724 -0.565 1.00 67.25 166 HIS A C 1
ATOM 1297 O O . HIS A 1 166 ? -14.800 7.200 0.080 1.00 67.25 166 HIS A O 1
ATOM 1303 N N . GLU A 1 167 ? -13.553 9.004 -0.396 1.00 61.66 167 GLU A N 1
ATOM 1304 C CA . GLU A 1 167 ? -14.203 9.914 0.573 1.00 61.66 167 GLU A CA 1
ATOM 1305 C C . GLU A 1 167 ? -13.825 9.661 2.053 1.00 61.66 167 GLU A C 1
ATOM 1307 O O . GLU A 1 167 ? -14.511 10.134 2.954 1.00 61.66 167 GLU A O 1
ATOM 1312 N N . PHE A 1 168 ? -12.710 8.961 2.308 1.00 57.19 168 PHE A N 1
ATOM 1313 C CA . PHE A 1 168 ? -12.279 8.538 3.649 1.00 57.19 168 PHE A CA 1
ATOM 1314 C C . PHE A 1 168 ? -11.828 9.640 4.618 1.00 57.19 168 PHE A C 1
ATOM 1316 O O . PHE A 1 168 ? -11.945 9.464 5.834 1.00 57.19 168 PHE A O 1
ATOM 1323 N N . ALA A 1 169 ? -11.321 10.781 4.140 1.00 51.31 169 ALA A N 1
ATOM 1324 C CA . ALA A 1 169 ? -11.059 11.888 5.058 1.00 51.31 169 ALA A CA 1
ATOM 1325 C C . ALA A 1 169 ? -12.373 12.214 5.798 1.00 51.31 169 ALA A C 1
ATOM 1327 O O . ALA A 1 169 ? -13.423 12.176 5.170 1.00 51.31 169 ALA A O 1
ATOM 1328 N N . LEU A 1 170 ? -12.316 12.470 7.116 1.00 49.00 170 LEU A N 1
ATOM 1329 C CA . LEU A 1 170 ? -13.450 12.778 8.023 1.00 49.00 170 LEU A CA 1
ATOM 1330 C C . LEU A 1 170 ? -13.437 14.253 8.511 1.00 49.00 170 LEU A C 1
ATOM 1332 O O . LEU A 1 170 ? -14.187 14.633 9.407 1.00 49.00 170 LEU A O 1
ATOM 1336 N N . ALA A 1 171 ? -12.572 15.097 7.935 1.00 40.44 171 ALA A N 1
ATOM 1337 C CA . ALA A 1 171 ? -12.310 16.473 8.371 1.00 40.44 171 ALA A CA 1
ATOM 1338 C C . ALA A 1 171 ? -13.148 17.517 7.605 1.00 40.44 171 ALA A C 1
ATOM 1340 O O . ALA A 1 171 ? -13.345 17.337 6.416 1.00 40.44 171 ALA A O 1
ATOM 1341 N N . PRO A 1 172 ? -13.579 18.646 8.204 1.00 44.03 172 PRO A N 1
ATOM 1342 C CA . PRO A 1 172 ? -14.477 19.612 7.561 1.00 44.03 172 PRO A CA 1
ATOM 1343 C C . PRO A 1 172 ? -14.030 20.090 6.165 1.00 44.03 172 PRO A C 1
ATOM 1345 O O . PRO A 1 172 ? -12.870 19.998 5.762 1.00 44.03 172 PRO A O 1
ATOM 1348 N N . VAL A 1 173 ? -15.006 20.642 5.441 1.00 44.97 173 VAL A N 1
ATOM 1349 C CA . VAL A 1 173 ? -15.164 20.552 3.981 1.00 44.97 173 VAL A CA 1
ATOM 1350 C C . VAL A 1 173 ? -14.051 21.121 3.067 1.00 44.97 173 VAL A C 1
ATOM 1352 O O . VAL A 1 173 ? -14.035 20.700 1.917 1.00 44.97 173 VAL A O 1
ATOM 1355 N N . PRO A 1 174 ? -13.048 21.928 3.485 1.00 48.44 174 PRO A N 1
ATOM 1356 C CA . PRO A 1 174 ? -11.896 22.178 2.607 1.00 48.44 174 PRO A CA 1
ATOM 1357 C C . PRO A 1 174 ? -10.799 21.093 2.648 1.00 48.44 174 PRO A C 1
ATOM 1359 O O . PRO A 1 174 ? -10.061 20.947 1.678 1.00 48.44 174 PRO A O 1
ATOM 1362 N N . MET A 1 175 ? -10.672 20.303 3.725 1.00 50.03 175 MET A N 1
ATOM 1363 C CA . MET A 1 175 ? -9.608 19.284 3.834 1.00 50.03 175 MET A CA 1
ATOM 1364 C C . MET A 1 175 ? -9.937 17.969 3.119 1.00 50.03 175 MET A C 1
ATOM 1366 O O . MET A 1 175 ? -9.015 17.251 2.731 1.00 50.03 175 MET A O 1
ATOM 1370 N N . PHE A 1 176 ? -11.222 17.656 2.908 1.00 58.56 176 PHE A N 1
ATOM 1371 C CA . PHE A 1 176 ? -11.610 16.482 2.123 1.00 58.56 176 PHE A CA 1
ATOM 1372 C C . PHE A 1 176 ? -11.090 16.587 0.690 1.00 58.56 176 PHE A C 1
ATOM 1374 O O . PHE A 1 176 ? -10.513 15.629 0.193 1.00 58.56 176 PHE A O 1
ATOM 1381 N N . GLU A 1 177 ? -11.243 17.738 0.024 1.00 62.72 177 GLU A N 1
ATOM 1382 C CA . GLU A 1 177 ? -10.898 17.902 -1.400 1.00 62.72 177 GLU A CA 1
ATOM 1383 C C . GLU A 1 177 ? -9.427 17.578 -1.702 1.00 62.72 177 GLU A C 1
ATOM 1385 O O . GLU A 1 177 ? -9.094 17.122 -2.801 1.00 62.72 177 GLU A O 1
ATOM 1390 N N . LEU A 1 178 ? -8.556 17.741 -0.701 1.00 74.44 178 LEU A N 1
ATOM 1391 C CA . LEU A 1 178 ? -7.128 17.488 -0.829 1.00 74.44 178 LEU A CA 1
ATOM 1392 C C . LEU A 1 178 ? -6.691 16.055 -0.483 1.00 74.44 178 LEU A C 1
ATOM 1394 O O . LEU A 1 178 ? -5.555 15.710 -0.813 1.00 74.44 178 LEU A O 1
ATOM 1398 N N . SER A 1 179 ? -7.575 15.223 0.079 1.00 81.94 179 SER A N 1
ATOM 1399 C CA . SER A 1 179 ? -7.303 13.828 0.466 1.00 81.94 179 SER A CA 1
ATOM 1400 C C . SER A 1 179 ? -6.689 12.996 -0.662 1.00 81.94 179 SER A C 1
ATOM 1402 O O . SER A 1 179 ? -7.100 13.099 -1.824 1.00 81.94 179 SER A O 1
ATOM 1404 N N . VAL A 1 180 ? -5.757 12.110 -0.298 1.00 83.62 180 VAL A N 1
ATOM 1405 C CA . VAL A 1 180 ? -5.193 11.098 -1.201 1.00 83.62 180 VAL A CA 1
ATOM 1406 C C . VAL A 1 180 ? -6.253 10.154 -1.769 1.00 83.62 180 VAL A C 1
ATOM 1408 O O . VAL A 1 180 ? -6.111 9.668 -2.889 1.00 83.62 180 VAL A O 1
ATOM 1411 N N . MET A 1 181 ? -7.360 9.964 -1.050 1.00 82.88 181 MET A N 1
ATOM 1412 C CA . MET A 1 181 ? -8.453 9.063 -1.425 1.00 82.88 181 MET A CA 1
ATOM 1413 C C . MET A 1 181 ? -9.476 9.691 -2.380 1.00 82.88 181 MET A C 1
ATOM 1415 O O . MET A 1 181 ? -10.453 9.039 -2.747 1.00 82.88 181 MET A O 1
ATOM 1419 N N . ASN A 1 182 ? -9.276 10.942 -2.806 1.00 75.75 182 ASN A N 1
ATOM 1420 C CA . ASN A 1 182 ? -10.200 11.635 -3.699 1.00 75.75 182 ASN A CA 1
ATOM 1421 C C . ASN A 1 182 ? -9.758 11.633 -5.164 1.00 75.75 182 ASN A C 1
ATOM 1423 O O . ASN A 1 182 ? -8.588 11.805 -5.501 1.00 75.75 182 ASN A O 1
ATOM 1427 N N . TYR A 1 183 ? -10.747 11.535 -6.055 1.00 66.00 183 TYR A N 1
ATOM 1428 C CA . TYR A 1 183 ? -10.545 11.703 -7.488 1.00 66.00 183 TYR A CA 1
ATOM 1429 C C . TYR A 1 183 ? -10.533 13.172 -7.878 1.00 66.00 183 TYR A C 1
ATOM 1431 O O . TYR A 1 183 ? -11.568 13.843 -7.869 1.00 66.00 183 TYR A O 1
ATOM 1439 N N . ARG A 1 184 ? -9.372 13.647 -8.317 1.00 67.44 184 ARG A N 1
ATOM 1440 C CA . ARG A 1 184 ? -9.231 14.957 -8.948 1.00 67.44 184 ARG A CA 1
ATOM 1441 C C . ARG A 1 184 ? -8.227 14.891 -10.094 1.00 67.44 184 ARG A C 1
ATOM 1443 O O . ARG A 1 184 ? -7.563 13.874 -10.295 1.00 67.44 184 ARG A O 1
ATOM 1450 N N . LYS A 1 185 ? -8.176 15.954 -10.897 1.00 66.56 185 LYS A N 1
ATOM 1451 C CA . LYS A 1 185 ? -7.233 16.030 -12.020 1.00 66.56 185 LYS A CA 1
ATOM 1452 C C . LYS A 1 185 ? -5.809 16.224 -11.518 1.00 66.56 185 LYS A C 1
ATOM 1454 O O . LYS A 1 185 ? -4.873 15.724 -12.125 1.00 66.56 185 LYS A O 1
ATOM 1459 N N . GLU A 1 186 ? -5.638 16.937 -10.419 1.00 71.44 186 GLU A N 1
ATOM 1460 C CA . GLU A 1 186 ? -4.357 17.144 -9.769 1.00 71.44 186 GLU A CA 1
ATOM 1461 C C . GLU A 1 186 ? -3.938 15.860 -9.033 1.00 71.44 186 GLU A C 1
ATOM 1463 O O . GLU A 1 186 ? -4.722 15.334 -8.245 1.00 71.44 186 GLU A O 1
ATOM 1468 N N . PRO A 1 187 ? -2.715 15.353 -9.227 1.00 68.19 187 PRO A N 1
ATOM 1469 C CA . PRO A 1 187 ? -2.239 14.171 -8.516 1.00 68.19 187 PRO A CA 1
ATOM 1470 C C . PRO A 1 187 ? -2.359 14.372 -6.996 1.00 68.19 187 PRO A C 1
ATOM 1472 O O . PRO A 1 187 ? -1.781 15.327 -6.463 1.00 68.19 187 PRO A O 1
ATOM 1475 N N . PRO A 1 188 ? -3.137 13.541 -6.278 1.00 71.31 188 PRO A N 1
ATOM 1476 C CA . PRO A 1 188 ? -3.295 13.731 -4.852 1.00 71.31 188 PRO A CA 1
ATOM 1477 C C . PRO A 1 188 ? -2.087 13.176 -4.088 1.00 71.31 188 PRO A C 1
ATOM 1479 O O . PRO A 1 188 ? -1.385 12.276 -4.546 1.00 71.31 188 PRO A O 1
ATOM 1482 N N . MET A 1 189 ? -1.796 13.763 -2.934 1.00 80.50 189 MET A N 1
ATOM 1483 C CA . MET A 1 189 ? -0.704 13.352 -2.050 1.00 80.50 189 MET A CA 1
ATOM 1484 C C . MET A 1 189 ? -1.289 13.028 -0.685 1.00 80.50 189 MET A C 1
ATOM 1486 O O . MET A 1 189 ? -2.301 13.625 -0.322 1.00 80.50 189 MET A O 1
ATOM 1490 N N . ILE A 1 190 ? -0.632 12.150 0.075 1.00 87.12 190 ILE A N 1
ATOM 1491 C CA . ILE A 1 190 ? -0.993 11.882 1.473 1.00 87.12 190 ILE A CA 1
ATOM 1492 C C . ILE A 1 190 ? -1.012 13.211 2.232 1.00 87.12 190 ILE A C 1
ATOM 1494 O O . ILE A 1 190 ? -0.027 13.950 2.229 1.00 87.12 190 ILE A O 1
ATOM 1498 N N . GLN A 1 191 ? -2.152 13.530 2.834 1.00 87.50 191 GLN A N 1
ATOM 1499 C CA . GLN A 1 191 ? -2.337 14.697 3.687 1.00 87.50 191 GLN A CA 1
ATOM 1500 C C . GLN A 1 191 ? -2.370 14.279 5.157 1.00 87.50 191 GLN A C 1
ATOM 1502 O O . GLN A 1 191 ? -2.678 13.136 5.494 1.00 87.50 191 GLN A O 1
ATOM 1507 N N . GLN A 1 192 ? -2.153 15.238 6.059 1.00 85.81 192 GLN A N 1
ATOM 1508 C CA . GLN A 1 192 ? -2.308 14.987 7.493 1.00 85.81 192 GLN A CA 1
ATOM 1509 C C . GLN A 1 192 ? -3.728 14.506 7.845 1.00 85.81 192 GLN A C 1
ATOM 1511 O O . GLN A 1 192 ? -3.889 13.642 8.700 1.00 85.81 192 GLN A O 1
ATOM 1516 N N . SER A 1 193 ? -4.754 14.993 7.137 1.00 83.19 193 SER A N 1
ATOM 1517 C CA . SER A 1 193 ? -6.140 14.540 7.306 1.00 83.19 193 SER A CA 1
ATOM 1518 C C . SER A 1 193 ? -6.341 13.061 6.958 1.00 83.19 193 SER A C 1
ATOM 1520 O O . SER A 1 193 ? -7.161 12.403 7.599 1.00 83.19 193 SER A O 1
ATOM 1522 N N . ASP A 1 194 ? -5.586 12.526 5.993 1.00 86.50 194 ASP A N 1
ATOM 1523 C CA . ASP A 1 194 ? -5.602 11.099 5.657 1.00 86.50 194 ASP A CA 1
ATOM 1524 C C . ASP A 1 194 ? -4.986 10.279 6.798 1.00 86.50 194 ASP A C 1
ATOM 1526 O O . ASP A 1 194 ? -5.552 9.269 7.218 1.00 86.50 194 ASP A O 1
ATOM 1530 N N . ILE A 1 195 ? -3.866 10.747 7.362 1.00 90.94 195 ILE A N 1
ATOM 1531 C CA . ILE A 1 195 ? -3.200 10.106 8.505 1.00 90.94 195 ILE A CA 1
ATOM 1532 C C . ILE A 1 195 ? -4.107 10.091 9.737 1.00 90.94 195 ILE A C 1
ATOM 1534 O O . ILE A 1 195 ? -4.303 9.041 10.356 1.00 90.94 195 ILE A O 1
ATOM 1538 N N . ASP A 1 196 ? -4.679 11.239 10.088 1.00 87.75 196 ASP A N 1
ATOM 1539 C CA . ASP A 1 196 ? -5.529 11.385 11.267 1.00 87.75 196 ASP A CA 1
ATOM 1540 C C . ASP A 1 196 ? -6.820 10.576 11.113 1.00 87.75 196 ASP A C 1
ATOM 1542 O O . ASP A 1 196 ? -7.200 9.836 12.023 1.00 87.75 196 ASP A O 1
ATOM 1546 N N . GLY A 1 197 ? -7.445 10.634 9.931 1.00 84.00 197 GLY A N 1
ATOM 1547 C CA . GLY A 1 197 ? -8.599 9.805 9.591 1.00 84.00 197 GLY A CA 1
ATOM 1548 C C . GLY A 1 197 ? -8.286 8.317 9.727 1.00 84.00 197 GLY A C 1
ATOM 1549 O O . GLY A 1 197 ? -9.054 7.578 10.344 1.00 84.00 197 GLY A O 1
ATOM 1550 N N . THR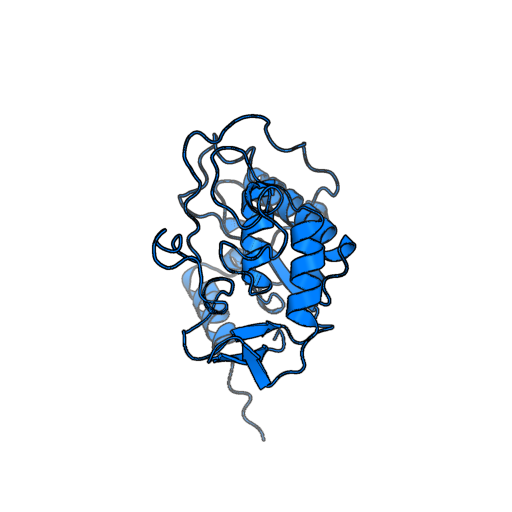 A 1 198 ? -7.119 7.880 9.246 1.00 89.25 198 THR A N 1
ATOM 1551 C CA . THR A 1 198 ? -6.720 6.465 9.300 1.00 89.25 198 THR A CA 1
ATOM 1552 C C . THR A 1 198 ? -6.506 6.021 10.740 1.00 89.25 198 THR A C 1
ATOM 1554 O O . THR A 1 198 ? -7.004 4.975 11.149 1.00 89.25 198 THR A O 1
ATOM 1557 N N . LYS A 1 199 ? -5.859 6.842 11.571 1.00 89.94 199 LYS A N 1
ATOM 1558 C CA . LYS A 1 199 ? -5.718 6.552 13.007 1.00 89.94 199 LYS A CA 1
ATOM 1559 C C . LYS A 1 199 ? -7.069 6.419 13.700 1.00 89.94 199 LYS A C 1
ATOM 1561 O O . LYS A 1 199 ? -7.239 5.506 14.505 1.00 89.94 199 LYS A O 1
ATOM 1566 N N . ILE A 1 200 ? -8.023 7.292 13.372 1.00 87.50 200 ILE A N 1
ATOM 1567 C CA . ILE A 1 200 ? -9.392 7.221 13.893 1.00 87.50 200 ILE A CA 1
ATOM 1568 C C . ILE A 1 200 ? -10.060 5.916 13.451 1.00 87.50 200 ILE A C 1
ATOM 1570 O O . ILE A 1 200 ? -10.635 5.231 14.288 1.00 87.50 200 ILE A O 1
ATOM 1574 N N . PHE A 1 201 ? -9.938 5.526 12.183 1.00 87.00 201 PHE A N 1
ATOM 1575 C CA . PHE A 1 201 ? -10.513 4.286 11.652 1.00 87.00 201 PHE A CA 1
ATOM 1576 C C . PHE A 1 201 ? -9.948 3.016 12.302 1.00 87.00 201 PHE A C 1
ATOM 1578 O O . PHE A 1 201 ? -10.687 2.079 12.608 1.00 87.00 201 PHE A O 1
ATOM 1585 N N . TYR A 1 202 ? -8.648 2.996 12.595 1.00 91.12 202 TYR A N 1
ATOM 1586 C CA . TYR A 1 202 ? -8.012 1.874 13.282 1.00 91.12 202 TYR A CA 1
ATOM 1587 C C . TYR A 1 202 ? -8.196 1.905 14.808 1.00 91.12 202 TYR A C 1
ATOM 1589 O O . TYR A 1 202 ? -7.741 0.983 15.482 1.00 91.12 202 TYR A O 1
ATOM 1597 N N . ASN A 1 203 ? -8.818 2.934 15.395 1.00 91.06 203 ASN A N 1
ATOM 1598 C CA . ASN A 1 203 ? -8.959 3.057 16.850 1.00 91.06 203 ASN A CA 1
ATOM 1599 C C . ASN A 1 203 ? -10.014 2.114 17.472 1.00 91.06 203 ASN A C 1
ATOM 1601 O O . ASN A 1 203 ? -9.698 1.488 18.487 1.00 91.06 203 ASN A O 1
ATOM 1605 N N . PRO A 1 204 ? -11.234 1.967 16.910 1.00 90.25 204 PRO A N 1
ATOM 1606 C CA . PRO A 1 204 ? -12.270 1.133 17.504 1.00 90.25 204 PRO A CA 1
ATOM 1607 C C . PRO A 1 204 ? -11.863 -0.345 17.620 1.00 90.25 204 PRO A C 1
ATOM 1609 O O . PRO A 1 204 ? -11.169 -0.862 16.739 1.00 90.25 204 PRO A O 1
ATOM 1612 N N . PRO A 1 205 ? -12.315 -1.069 18.658 1.00 93.69 205 PRO A N 1
ATOM 1613 C CA . PRO A 1 205 ? -12.127 -2.515 18.755 1.00 93.69 205 PRO A CA 1
ATOM 1614 C C . PRO A 1 205 ? -12.752 -3.276 17.575 1.00 93.69 205 PRO A C 1
ATOM 1616 O O . PRO A 1 205 ? -13.726 -2.815 16.975 1.00 93.69 205 PRO A O 1
ATOM 1619 N N . VAL A 1 206 ? -12.215 -4.459 17.262 1.00 93.38 206 VAL A N 1
ATOM 1620 C CA . VAL A 1 206 ? -12.847 -5.392 16.311 1.00 93.38 206 VAL A CA 1
ATOM 1621 C C . VAL A 1 206 ? -14.289 -5.695 16.746 1.00 93.38 206 VAL A C 1
ATOM 1623 O O . VAL A 1 206 ? -14.584 -5.724 17.941 1.00 93.38 206 VAL A O 1
ATOM 1626 N N . GLY A 1 207 ? -15.203 -5.858 15.789 1.00 89.25 207 GLY A N 1
ATOM 1627 C CA . GLY A 1 207 ? -16.636 -6.037 16.045 1.00 89.25 207 GLY A CA 1
ATOM 1628 C C . GLY A 1 207 ? -17.412 -4.747 16.335 1.00 89.25 207 GLY A C 1
ATOM 1629 O O . GLY A 1 207 ? -18.639 -4.795 16.411 1.00 89.25 207 GLY A O 1
ATOM 1630 N N . THR A 1 208 ? -16.748 -3.588 16.457 1.00 89.94 208 THR A N 1
ATOM 1631 C CA . THR A 1 208 ? -17.457 -2.297 16.496 1.00 89.94 208 THR A CA 1
ATOM 1632 C C . THR A 1 208 ? -18.304 -2.133 15.236 1.00 89.94 208 THR A C 1
ATOM 1634 O O . THR A 1 208 ? -17.832 -2.399 14.133 1.00 89.94 208 THR A O 1
ATOM 1637 N N . ILE A 1 209 ? -19.545 -1.675 15.396 1.00 82.50 209 ILE A N 1
ATOM 1638 C CA . ILE A 1 209 ? -20.455 -1.419 14.278 1.00 82.50 209 ILE A CA 1
ATOM 1639 C C . ILE A 1 209 ? -20.234 0.003 13.755 1.00 82.50 209 ILE A C 1
ATOM 1641 O O . ILE A 1 209 ? -20.456 0.975 14.479 1.00 82.50 209 ILE A O 1
ATOM 1645 N N . LEU A 1 210 ? -19.829 0.129 12.491 1.00 74.44 210 LEU A N 1
ATOM 1646 C CA . LEU A 1 210 ? -19.802 1.393 11.759 1.00 74.44 210 LEU A CA 1
ATOM 1647 C C . LEU A 1 210 ? -21.028 1.458 10.843 1.00 74.44 210 LEU A C 1
ATOM 1649 O O . LEU A 1 210 ? -21.181 0.663 9.917 1.00 74.44 210 LEU A O 1
ATOM 1653 N N . GLY A 1 211 ? -21.946 2.385 11.131 1.00 73.12 211 GLY A N 1
ATOM 1654 C CA . GLY A 1 211 ? -23.252 2.429 10.471 1.00 73.12 211 GLY A CA 1
ATOM 1655 C C . GLY A 1 211 ? -24.085 1.194 10.822 1.00 73.12 211 GLY A C 1
ATOM 1656 O O . GLY A 1 211 ? -24.707 1.148 11.881 1.00 73.12 211 GLY A O 1
ATOM 1657 N N . LYS A 1 212 ? -24.090 0.193 9.937 1.00 74.75 212 LYS A N 1
ATOM 1658 C CA . LYS A 1 212 ? -24.778 -1.099 10.126 1.00 74.75 212 LYS A CA 1
ATOM 1659 C C . LYS A 1 212 ? -23.838 -2.299 10.014 1.00 74.75 212 LYS A C 1
ATOM 1661 O O . LYS A 1 212 ? -24.294 -3.437 10.082 1.00 74.75 212 LYS A O 1
ATOM 1666 N N . THR A 1 213 ? -22.546 -2.041 9.847 1.00 77.81 213 THR A N 1
ATOM 1667 C CA . THR A 1 213 ? -21.589 -3.031 9.374 1.00 77.81 213 THR A CA 1
ATOM 1668 C C . THR A 1 213 ? -20.489 -3.235 10.422 1.00 77.81 213 THR A C 1
ATOM 1670 O O . THR A 1 213 ? -19.919 -2.250 10.898 1.00 77.81 213 THR A O 1
ATOM 1673 N N . PRO A 1 214 ? -20.198 -4.479 10.842 1.00 85.00 214 PRO A N 1
ATOM 1674 C CA . PRO A 1 214 ? -19.162 -4.754 11.830 1.00 85.00 214 PRO A CA 1
ATOM 1675 C C . PRO A 1 214 ? -17.760 -4.629 11.236 1.00 85.00 214 PRO A C 1
ATOM 1677 O O . PRO A 1 214 ? -17.516 -5.008 10.091 1.00 85.00 214 PRO A O 1
ATOM 1680 N N . ILE A 1 215 ? 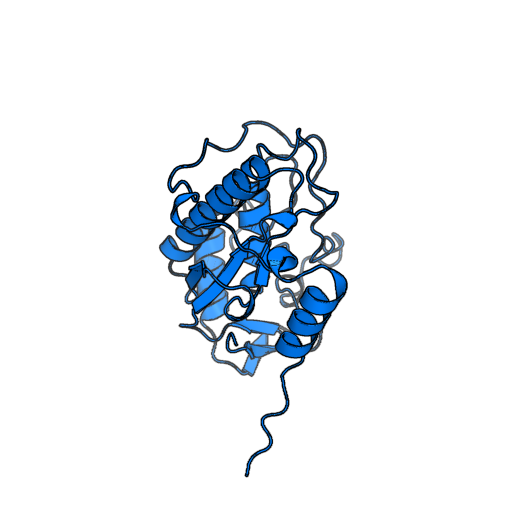-16.820 -4.158 12.053 1.00 88.00 215 ILE A N 1
ATOM 1681 C CA . ILE A 1 215 ? -15.392 -4.213 11.739 1.00 88.00 215 ILE A CA 1
ATOM 1682 C C . ILE A 1 215 ? -14.867 -5.642 11.886 1.00 88.00 215 ILE A C 1
ATOM 1684 O O . ILE A 1 215 ? -15.058 -6.269 12.933 1.00 88.00 215 ILE A O 1
ATOM 1688 N N . VAL A 1 216 ? -14.134 -6.105 10.874 1.00 89.94 216 VAL A N 1
ATOM 1689 C CA . VAL A 1 216 ? -13.453 -7.403 10.849 1.00 89.94 216 VAL A CA 1
ATOM 1690 C C . VAL A 1 216 ? -11.954 -7.184 10.650 1.00 89.94 216 VAL A C 1
ATOM 1692 O O . VAL A 1 216 ? -11.531 -6.528 9.698 1.00 89.94 216 VAL A O 1
ATOM 1695 N N . ASP A 1 217 ? -11.154 -7.734 11.564 1.00 93.56 217 ASP A N 1
ATOM 1696 C CA . ASP A 1 217 ? -9.693 -7.655 11.513 1.00 93.56 217 ASP A CA 1
ATOM 1697 C C . ASP A 1 217 ? -9.128 -8.874 10.777 1.00 93.56 217 ASP A C 1
ATOM 1699 O O . ASP A 1 217 ? -9.305 -10.015 11.208 1.00 93.56 217 ASP A O 1
ATOM 1703 N N . TYR A 1 218 ? -8.373 -8.618 9.717 1.00 91.19 218 TYR A N 1
ATOM 1704 C CA . TYR A 1 218 ? -7.607 -9.608 8.975 1.00 91.19 218 TYR A CA 1
ATOM 1705 C C . TYR A 1 218 ? -6.146 -9.597 9.423 1.00 91.19 218 TYR A C 1
ATOM 1707 O O . TYR A 1 218 ? -5.567 -8.546 9.706 1.00 91.19 218 TYR A O 1
ATOM 1715 N N . ILE A 1 219 ? -5.535 -10.776 9.494 1.00 90.62 219 ILE A N 1
ATOM 1716 C CA . ILE A 1 219 ? -4.105 -10.920 9.775 1.00 90.62 219 ILE A CA 1
ATOM 1717 C C . ILE A 1 219 ? -3.407 -11.169 8.435 1.00 90.62 219 ILE A C 1
ATOM 1719 O O . ILE A 1 219 ? -3.836 -12.072 7.713 1.00 90.62 219 ILE A O 1
ATOM 1723 N N . PRO A 1 220 ? -2.372 -10.390 8.080 1.00 86.69 220 PRO A N 1
ATOM 1724 C CA . PRO A 1 220 ? -1.611 -10.646 6.866 1.00 86.69 220 PRO A CA 1
ATOM 1725 C C . PRO A 1 220 ? -0.955 -12.031 6.949 1.00 86.69 220 PRO A C 1
ATOM 1727 O O . PRO A 1 220 ? -0.318 -12.349 7.954 1.00 86.69 220 PRO A O 1
ATOM 1730 N N . MET A 1 221 ? -1.158 -12.844 5.908 1.00 70.00 221 MET A N 1
ATOM 1731 C CA . MET A 1 221 ? -0.600 -14.196 5.754 1.00 70.00 221 MET A CA 1
ATOM 1732 C C . MET A 1 221 ? 0.607 -14.217 4.825 1.00 70.00 221 MET A C 1
ATOM 1734 O O . MET A 1 221 ? 0.521 -13.599 3.732 1.00 70.00 221 MET A O 1
#

Secondary structure (DSSP, 8-state):
----PPPHHHHHHHHHHHHH-GGGGPBPPGGG--SSPPPPPPS--SS----SS-PPPPTTSTT-GGGGB-S-TT-EEEEPTT-EEEEEEBGGGSSSHHHHHHHHHHHHHHHHHHHHHT-S-EEEE-S-GGG-SEEE---TT--HHHHTTHHHHHHHHHHHHTTB-TT---S-HHHHTT-TTS--SSPP---HHHHHHHHHHTSSPTT-EETTEEEEEEPP-

Nearest PDB structures (foldseek):
  6sme-assembly1_D  TM=1.965E-01  e=3.481E+00  Cutibacterium acnes

InterPro domains:
  IPR024079 Metallopeptidase, catalytic domain superfamily [G3DSA:3.40.390.10] (76-207)

pLDDT: mean 77.21, std 15.0, range [39.25, 96.81]